Protein AF-O83205-F1 (afdb_monomer_lite)

Sequence (210 aa):
MNLITRVSVHSWSQVDLTHIIVQERVHFLHPLTHGSASQEIAQCYMPIIHGNFFVHYLQPWKAFFPTSEQKIAELTSQAMKIIRADFSVQVHFGKLWMRNALLNLRYAQIFTPKLPNINTQTEAIILGAGPSLEKGIEKIRSHRDVYTIFACDTAFPVCCTGGLMPDFFISIDPQYISYATHYVFIPFTGNCNIRHMRVSMRSTQFLFEW

Foldseek 3Di:
DAEDADDPPVCVVPDDCVVVVVDPLYDYAYHLVDPCRLVVLLVNDDCVPPPDDDDDDDPVVCVVCVPVVVSVVVSPVSSVVVNCVVVVVCVVCVVLLVVVVVVCVVCCVVDDDDDDDDDPQADEDEDDLDPCLLVCLVVCVVVVVRYQYEYELNRQVSNLVSVHHHQEYEYAHSDCVSVVPRVVSQDPPPPRNYDYFYFRDDPPDTDTDD

Secondary structure (DSSP, 8-state):
-EEE----GGGTTT---HHHHT-TTEEEPPPTTSTTHHHHHHHH--HHHH-S------HHHHHH-TTHHHHHHHHHHHHHHHHHHHHHHHHHHHHHHHHHHHHHHTTTTT---------TTSEEEEE-S-TTHHHHHHHHHTTGGGEEEEEETTTHHHHHHTT---SEEEE---SHHHHHHHGGGS--STT---EEEEEEEETTEEEEE-

Organism: Treponema pallidum (strain Nichols) (NCBI:txid243276)

InterPro domains:
  IPR002826 6-hydroxymethylpterin diphosphokinase MptE-like [PF01973] (104-180)

pLDDT: mean 78.69, std 17.42, range [24.5, 94.5]

Radius of gyration: 25.01 Å; chains: 1; bounding box: 64×41×58 Å

Structure (mmCIF, N/CA/C/O backbone):
data_AF-O83205-F1
#
_entry.id   AF-O83205-F1
#
loop_
_atom_site.group_PDB
_atom_site.id
_atom_site.type_symbol
_atom_site.label_atom_id
_atom_site.label_alt_id
_atom_site.label_comp_id
_atom_site.label_asym_id
_atom_site.label_entity_id
_atom_site.label_seq_id
_atom_site.pdbx_PDB_ins_code
_atom_site.Cartn_x
_atom_site.Cartn_y
_atom_site.Cartn_z
_atom_site.occupancy
_atom_site.B_iso_or_equiv
_atom_site.auth_seq_id
_atom_site.auth_comp_id
_atom_site.auth_asym_id
_atom_site.auth_atom_id
_atom_site.pdbx_PDB_model_num
ATOM 1 N N . MET A 1 1 ? 8.222 14.183 -18.247 1.00 43.62 1 MET A N 1
ATOM 2 C CA . MET A 1 1 ? 9.069 13.319 -17.403 1.00 43.62 1 MET A CA 1
ATOM 3 C C . MET A 1 1 ? 10.112 12.694 -18.303 1.00 43.62 1 MET A C 1
ATOM 5 O O . MET A 1 1 ? 9.724 12.119 -19.312 1.00 43.62 1 MET A O 1
ATOM 9 N N . ASN A 1 2 ? 11.395 12.866 -17.997 1.00 54.81 2 ASN A N 1
ATOM 10 C CA . ASN A 1 2 ? 12.480 12.323 -18.811 1.00 54.81 2 ASN A CA 1
ATOM 11 C C . ASN A 1 2 ? 13.064 11.112 -18.085 1.00 54.81 2 ASN A C 1
ATOM 13 O O . ASN A 1 2 ? 13.564 11.236 -16.970 1.00 54.81 2 ASN A O 1
ATOM 17 N N . LEU A 1 3 ? 12.964 9.940 -18.705 1.00 57.09 3 LEU A N 1
ATOM 18 C CA . LEU A 1 3 ? 13.494 8.692 -18.167 1.00 57.09 3 LEU A CA 1
ATOM 19 C C . LEU A 1 3 ? 14.814 8.378 -18.862 1.00 57.09 3 LEU A C 1
ATOM 21 O O . LEU A 1 3 ? 14.846 8.217 -20.082 1.00 57.09 3 LEU A O 1
ATOM 25 N N . ILE A 1 4 ? 15.897 8.289 -18.093 1.00 58.25 4 ILE A N 1
ATOM 26 C CA . ILE A 1 4 ? 17.217 7.928 -18.612 1.00 58.25 4 ILE A CA 1
ATOM 27 C C . ILE A 1 4 ? 17.528 6.505 -18.148 1.00 58.25 4 ILE A C 1
ATOM 29 O O . ILE A 1 4 ? 17.710 6.245 -16.963 1.00 58.25 4 ILE A O 1
ATOM 33 N N . THR A 1 5 ? 17.564 5.565 -19.091 1.00 54.16 5 THR A N 1
ATOM 34 C CA . THR A 1 5 ? 17.727 4.127 -18.808 1.00 54.16 5 THR A CA 1
ATOM 35 C C . THR A 1 5 ? 19.182 3.676 -18.738 1.00 54.16 5 THR A C 1
ATOM 37 O O . THR A 1 5 ? 19.465 2.596 -18.220 1.00 54.16 5 THR A O 1
ATOM 40 N N . ARG A 1 6 ? 20.129 4.461 -19.272 1.00 52.97 6 ARG A N 1
ATOM 41 C CA . ARG A 1 6 ? 21.559 4.145 -19.196 1.00 52.97 6 ARG A CA 1
ATOM 42 C C . ARG A 1 6 ? 22.420 5.364 -19.509 1.00 52.97 6 ARG A C 1
ATOM 44 O O . ARG A 1 6 ? 22.420 5.841 -20.640 1.00 52.97 6 ARG A O 1
ATOM 51 N N . VAL A 1 7 ? 23.211 5.803 -18.536 1.00 55.22 7 VAL A N 1
ATOM 52 C CA . VAL A 1 7 ? 24.384 6.652 -18.781 1.00 55.22 7 VAL A CA 1
ATOM 53 C C . VAL A 1 7 ? 25.602 5.745 -18.681 1.00 55.22 7 VAL A C 1
ATOM 55 O O . VAL A 1 7 ? 25.767 5.032 -17.690 1.00 55.22 7 VAL A O 1
ATOM 58 N N . SER A 1 8 ? 26.414 5.679 -19.736 1.00 52.25 8 SER A N 1
ATOM 59 C CA . SER A 1 8 ? 27.635 4.875 -19.690 1.00 52.25 8 SER A CA 1
ATOM 60 C C . SER A 1 8 ? 28.585 5.511 -18.682 1.00 52.25 8 SER A C 1
ATOM 62 O O . SER A 1 8 ? 28.853 6.703 -18.771 1.00 52.25 8 SER A O 1
ATOM 64 N N . VAL A 1 9 ? 29.114 4.742 -17.726 1.00 52.75 9 VAL A N 1
ATOM 65 C CA . VAL A 1 9 ? 29.947 5.324 -16.658 1.00 52.75 9 VAL A CA 1
ATOM 66 C C . VAL A 1 9 ? 31.200 6.025 -17.224 1.00 52.75 9 VAL A C 1
ATOM 68 O O . VAL A 1 9 ? 31.723 6.969 -16.643 1.00 52.75 9 VAL A O 1
ATOM 71 N N . HIS A 1 10 ? 31.623 5.629 -18.424 1.00 52.16 10 HIS A N 1
ATOM 72 C CA . HIS A 1 10 ? 32.756 6.221 -19.129 1.00 52.16 10 HIS A CA 1
ATOM 73 C C . HIS A 1 10 ? 32.464 7.595 -19.759 1.00 52.16 10 HIS A C 1
ATOM 75 O O . HIS A 1 10 ? 33.409 8.302 -20.085 1.00 52.16 10 HIS A O 1
ATOM 81 N N . SER A 1 11 ? 31.197 8.005 -19.929 1.00 53.97 11 SER A N 1
ATOM 82 C CA . SER A 1 11 ? 30.873 9.334 -20.477 1.00 53.97 11 SER A CA 1
ATOM 83 C C . SER A 1 11 ? 30.870 10.445 -19.425 1.00 53.97 11 SER A C 1
ATOM 85 O O . SER A 1 11 ? 30.910 11.617 -19.790 1.00 53.97 11 SER A O 1
ATOM 87 N N . TRP A 1 12 ? 30.850 10.105 -18.131 1.00 53.97 12 TRP A N 1
ATOM 88 C CA . TRP A 1 12 ? 30.790 11.087 -17.039 1.00 53.97 12 TRP A CA 1
ATOM 89 C C . TRP A 1 12 ? 32.018 11.995 -16.957 1.00 53.97 12 TRP A C 1
ATOM 91 O O . TRP A 1 12 ? 31.908 13.120 -16.488 1.00 53.97 12 TRP A O 1
ATOM 101 N N . SER A 1 13 ? 33.178 11.534 -17.430 1.00 62.91 13 SER A N 1
ATOM 102 C CA . SER A 1 13 ? 34.397 12.347 -17.460 1.00 62.91 13 SER A CA 1
ATOM 103 C C . SER A 1 13 ? 34.456 13.316 -18.642 1.00 62.91 13 SER A C 1
ATOM 105 O O . SER A 1 13 ? 35.288 14.217 -18.637 1.00 62.91 13 SER A O 1
ATOM 107 N N . GLN A 1 14 ? 33.605 13.138 -19.658 1.00 71.00 14 GLN A N 1
ATOM 108 C CA . GLN A 1 14 ? 33.674 13.907 -20.904 1.00 71.00 14 GLN A CA 1
ATOM 109 C C . GLN A 1 14 ? 32.581 14.969 -21.033 1.00 71.00 14 GLN A C 1
ATOM 111 O O . GLN A 1 14 ? 32.741 15.899 -21.821 1.00 71.00 14 GLN A O 1
ATOM 116 N N . VAL A 1 15 ? 31.477 14.847 -20.290 1.00 78.81 15 VAL A N 1
ATOM 117 C CA . VAL A 1 15 ? 30.334 15.764 -20.389 1.00 78.81 15 VAL A CA 1
ATOM 118 C C . VAL A 1 15 ? 29.764 16.053 -19.004 1.00 78.81 15 VAL A C 1
ATOM 120 O O . VAL A 1 15 ? 29.349 15.136 -18.297 1.00 78.81 15 VAL A O 1
ATOM 123 N N . ASP A 1 16 ? 29.687 17.335 -18.643 1.00 84.62 16 ASP A N 1
ATOM 124 C CA . ASP A 1 16 ? 28.983 17.778 -17.439 1.00 84.62 16 ASP A CA 1
ATOM 125 C C . ASP A 1 16 ? 27.460 17.714 -17.650 1.00 84.62 16 ASP A C 1
ATOM 127 O O . ASP A 1 16 ? 26.855 18.528 -18.354 1.00 84.62 16 ASP A O 1
ATOM 131 N N . LEU A 1 17 ? 26.833 16.719 -17.022 1.00 84.38 17 LEU A N 1
ATOM 132 C CA . LEU A 1 17 ? 25.387 16.487 -17.053 1.00 84.38 17 LEU A CA 1
ATOM 133 C C . LEU A 1 17 ? 24.671 16.997 -15.790 1.00 84.38 17 LEU A C 1
ATOM 135 O O . LEU A 1 17 ? 23.479 16.725 -15.621 1.00 84.38 17 LEU A O 1
ATOM 139 N N . THR A 1 18 ? 25.351 17.739 -14.906 1.00 87.06 18 THR A N 1
ATOM 140 C CA . THR A 1 18 ? 24.802 18.196 -13.613 1.00 87.06 18 THR A CA 1
ATOM 141 C C . THR A 1 18 ? 23.478 18.939 -13.794 1.00 87.06 18 THR A C 1
ATOM 143 O O . THR A 1 18 ? 22.493 18.643 -13.121 1.00 87.06 18 THR A O 1
ATOM 146 N N . HIS A 1 19 ? 23.406 19.831 -14.785 1.00 87.50 19 HIS A N 1
ATOM 147 C CA . HIS A 1 19 ? 22.210 20.615 -15.108 1.00 87.50 19 HIS A CA 1
ATOM 148 C C . HIS A 1 19 ? 20.987 19.779 -15.547 1.00 87.50 19 HIS A C 1
ATOM 150 O O . HIS A 1 19 ? 19.862 20.281 -15.517 1.00 87.50 19 HIS A O 1
ATOM 156 N N . ILE A 1 20 ? 21.190 18.524 -15.966 1.00 85.94 20 ILE A N 1
ATOM 157 C CA . ILE A 1 20 ? 20.122 17.571 -16.303 1.00 85.94 20 ILE A CA 1
ATOM 158 C C . ILE A 1 20 ? 19.758 16.747 -15.069 1.00 85.94 20 ILE A C 1
ATOM 160 O O . ILE A 1 20 ? 18.583 16.627 -14.744 1.00 85.94 20 ILE A O 1
ATOM 164 N N . ILE A 1 21 ? 20.753 16.207 -14.364 1.00 85.25 21 ILE A N 1
ATOM 165 C CA . ILE A 1 21 ? 20.548 15.294 -13.224 1.00 85.25 21 ILE A CA 1
ATOM 166 C C . ILE A 1 21 ? 19.884 15.980 -12.040 1.00 85.25 21 ILE A C 1
ATOM 168 O O . ILE A 1 21 ? 19.084 15.361 -11.351 1.00 85.25 21 ILE A O 1
ATOM 172 N N . VAL A 1 22 ? 20.195 17.257 -11.819 1.00 88.25 22 VAL A N 1
ATOM 173 C CA . VAL A 1 22 ? 19.609 18.043 -10.726 1.00 88.25 22 VAL A CA 1
ATOM 174 C C . VAL A 1 22 ? 18.119 18.330 -10.965 1.00 88.25 22 VAL A C 1
ATOM 176 O O . VAL A 1 22 ? 17.408 18.717 -10.042 1.00 88.25 22 VAL A O 1
ATOM 179 N N . GLN A 1 23 ? 17.600 18.130 -12.182 1.00 88.44 23 GLN A N 1
ATOM 180 C CA . GLN A 1 23 ? 16.181 18.350 -12.449 1.00 88.44 23 GLN A CA 1
ATOM 181 C C . GLN A 1 23 ? 15.329 17.243 -11.823 1.00 88.44 23 GLN A C 1
ATOM 183 O O . GLN A 1 23 ? 15.422 16.087 -12.219 1.00 88.44 23 GLN A O 1
ATOM 188 N N . GLU A 1 24 ? 14.372 17.616 -10.971 1.00 84.94 24 GLU A N 1
ATOM 189 C CA . GLU A 1 24 ? 13.405 16.685 -10.356 1.00 84.94 24 GLU A CA 1
ATOM 190 C C . GLU A 1 24 ? 12.584 15.873 -11.374 1.00 84.94 24 GLU A C 1
ATOM 192 O O . GLU A 1 24 ? 12.031 14.827 -11.057 1.00 84.94 24 GLU A O 1
ATOM 197 N N . ARG A 1 25 ? 12.501 16.354 -12.622 1.00 86.00 25 ARG A N 1
ATOM 198 C CA . ARG A 1 25 ? 11.765 15.710 -13.723 1.00 86.00 25 ARG A CA 1
ATOM 199 C C . ARG A 1 25 ? 12.562 14.612 -14.433 1.00 86.00 25 ARG A C 1
ATOM 201 O O . ARG A 1 25 ? 12.051 14.047 -15.411 1.00 86.00 25 ARG A O 1
ATOM 208 N N . VAL A 1 26 ? 13.809 14.384 -14.021 1.00 88.75 26 VAL A N 1
ATOM 209 C CA . VAL A 1 26 ? 14.701 13.360 -14.563 1.00 88.75 26 VAL A CA 1
ATOM 210 C C . VAL A 1 26 ? 14.764 12.203 -13.581 1.00 88.75 26 VAL A C 1
ATOM 212 O O . VAL A 1 26 ? 15.200 12.355 -12.445 1.00 88.75 26 VAL A O 1
ATOM 215 N N . HIS A 1 27 ? 14.351 11.029 -14.047 1.00 86.81 27 HIS A N 1
ATOM 216 C CA . HIS A 1 27 ? 14.424 9.800 -13.268 1.00 86.81 27 HIS A CA 1
ATOM 217 C C . HIS A 1 27 ? 15.352 8.816 -13.968 1.00 86.81 27 HIS A C 1
ATOM 219 O O . HIS A 1 27 ? 15.267 8.604 -15.184 1.00 86.81 27 HIS A O 1
ATOM 225 N N . PHE A 1 28 ? 16.234 8.206 -13.187 1.00 86.31 28 PHE A N 1
ATOM 226 C CA . PHE A 1 28 ? 17.080 7.116 -13.644 1.00 86.31 28 PHE A CA 1
ATOM 227 C C . PHE A 1 28 ? 16.370 5.806 -13.354 1.00 86.31 28 PHE A C 1
ATOM 229 O O . PHE A 1 28 ? 16.020 5.532 -12.210 1.00 86.31 28 PHE A O 1
ATOM 236 N N . LEU A 1 29 ? 16.145 5.021 -14.402 1.00 85.12 29 LEU A N 1
ATOM 237 C CA . LEU A 1 29 ? 15.601 3.678 -14.253 1.00 85.12 29 LEU A CA 1
ATOM 238 C C . LEU A 1 29 ? 16.727 2.689 -13.997 1.00 85.12 29 LEU A C 1
ATOM 240 O O . LEU A 1 29 ? 17.834 2.845 -14.526 1.00 85.12 29 LEU A O 1
ATOM 244 N N . HIS A 1 30 ? 16.419 1.629 -13.254 1.00 82.88 30 HIS A N 1
ATOM 245 C CA . HIS A 1 30 ? 17.325 0.493 -13.159 1.00 82.88 30 HIS A CA 1
ATOM 246 C C . HIS A 1 30 ? 17.639 -0.075 -14.553 1.00 82.88 30 HIS A C 1
ATOM 248 O O . HIS A 1 30 ? 16.826 0.042 -15.482 1.00 82.88 30 HIS A O 1
ATOM 254 N N . PRO A 1 31 ? 18.821 -0.704 -14.726 1.00 79.56 31 PRO A N 1
ATOM 255 C CA . PRO A 1 31 ? 19.204 -1.303 -15.996 1.00 79.56 31 PRO A CA 1
ATOM 256 C C . PRO A 1 31 ? 18.091 -2.198 -16.536 1.00 79.56 31 PRO A C 1
ATOM 258 O O . PRO A 1 31 ? 17.470 -2.932 -15.775 1.00 79.56 31 PRO A O 1
ATOM 261 N N . LEU A 1 32 ? 17.889 -2.210 -17.858 1.00 77.50 32 LEU A N 1
ATOM 262 C CA . LEU A 1 32 ? 16.818 -2.984 -18.510 1.00 77.50 32 LEU A CA 1
ATOM 263 C C . LEU A 1 32 ? 16.852 -4.488 -18.180 1.00 77.50 32 LEU A C 1
ATOM 265 O O . LEU A 1 32 ? 15.921 -5.217 -18.503 1.00 77.50 32 LEU A O 1
ATOM 269 N N . THR A 1 33 ? 17.945 -5.000 -17.616 1.00 71.69 33 THR A N 1
ATOM 270 C CA . THR A 1 33 ? 18.079 -6.370 -17.106 1.00 71.69 33 THR A CA 1
ATOM 271 C C . THR A 1 33 ? 17.270 -6.624 -15.835 1.00 71.69 33 THR A C 1
ATOM 273 O O . THR A 1 33 ? 16.948 -7.775 -15.565 1.00 71.69 33 THR A O 1
ATOM 276 N N . HIS A 1 34 ? 16.924 -5.580 -15.085 1.00 72.94 34 HIS A N 1
ATOM 277 C CA . HIS A 1 34 ? 16.144 -5.660 -13.862 1.00 72.94 34 HIS A CA 1
ATOM 278 C C . HIS A 1 34 ? 14.642 -5.636 -14.187 1.00 72.94 34 HIS A C 1
ATOM 280 O O . HIS A 1 34 ? 14.162 -4.764 -14.910 1.00 72.94 34 HIS A O 1
ATOM 286 N N . GLY A 1 35 ? 13.884 -6.602 -13.661 1.00 76.25 35 GLY A N 1
ATOM 287 C CA . GLY A 1 35 ? 12.441 -6.724 -13.915 1.00 76.25 35 GLY A CA 1
ATOM 288 C C . GLY A 1 35 ? 11.577 -5.622 -13.282 1.00 76.25 35 GLY A C 1
ATOM 289 O O . GLY A 1 35 ? 10.382 -5.570 -13.551 1.00 76.25 35 GLY A O 1
ATOM 290 N N . SER A 1 36 ? 12.160 -4.741 -12.460 1.00 85.94 36 SER A N 1
ATOM 291 C CA . SER A 1 36 ? 11.451 -3.667 -11.742 1.00 85.94 36 SER A CA 1
ATOM 292 C C . SER A 1 36 ? 11.185 -2.415 -12.578 1.00 85.94 36 SER A C 1
ATOM 294 O O . SER A 1 36 ? 10.375 -1.583 -12.176 1.00 85.94 36 SER A O 1
ATOM 296 N N . ALA A 1 37 ? 11.822 -2.268 -13.745 1.00 86.00 37 ALA A N 1
ATOM 297 C CA . ALA A 1 37 ? 11.761 -1.024 -14.515 1.00 86.00 37 ALA A CA 1
ATOM 298 C C . ALA A 1 37 ? 10.321 -0.612 -14.891 1.00 86.00 37 ALA A C 1
ATOM 300 O O . ALA A 1 37 ? 10.013 0.575 -14.949 1.00 86.00 37 ALA A O 1
ATOM 301 N N . SER A 1 38 ? 9.413 -1.572 -15.107 1.00 88.56 38 SER A N 1
ATOM 302 C CA . SER A 1 38 ? 7.998 -1.282 -15.383 1.00 88.56 38 SER A CA 1
ATOM 303 C C . SER A 1 38 ? 7.266 -0.681 -14.174 1.00 88.56 38 SER A C 1
ATOM 305 O O . SER A 1 38 ? 6.453 0.229 -14.342 1.00 88.56 38 SER A O 1
ATOM 307 N N . GLN A 1 39 ? 7.581 -1.140 -12.960 1.00 89.75 39 GLN A N 1
ATOM 308 C CA . GLN A 1 39 ? 7.032 -0.608 -11.709 1.00 89.75 39 GLN A CA 1
ATOM 309 C C . GLN A 1 39 ? 7.585 0.787 -11.410 1.00 89.75 39 GLN A C 1
ATOM 311 O O . GLN A 1 39 ? 6.827 1.668 -11.020 1.00 89.75 39 GLN A O 1
ATOM 316 N N . GLU A 1 40 ? 8.874 1.017 -11.658 1.00 90.31 40 GLU A N 1
ATOM 317 C CA . GLU A 1 40 ? 9.501 2.336 -11.496 1.00 90.31 40 GLU A CA 1
ATOM 318 C C . GLU A 1 40 ? 8.869 3.381 -12.424 1.00 90.31 40 GLU A C 1
ATOM 320 O O . GLU A 1 40 ? 8.520 4.476 -11.984 1.00 90.31 40 GLU A O 1
ATOM 325 N N . ILE A 1 41 ? 8.628 3.029 -13.696 1.00 90.19 41 ILE A N 1
ATOM 326 C CA . ILE A 1 41 ? 7.891 3.903 -14.622 1.00 90.19 41 ILE A CA 1
ATOM 327 C C . ILE A 1 41 ? 6.492 4.204 -14.069 1.00 90.19 41 ILE A C 1
ATOM 329 O O . ILE A 1 41 ? 6.075 5.362 -14.087 1.00 90.19 41 ILE A O 1
ATOM 333 N N . ALA A 1 42 ? 5.780 3.187 -13.573 1.00 90.12 42 ALA A N 1
ATOM 334 C CA . ALA A 1 42 ? 4.435 3.351 -13.026 1.00 90.12 42 ALA A CA 1
ATOM 335 C C . ALA A 1 42 ? 4.394 4.241 -11.770 1.00 90.12 42 ALA A C 1
ATOM 337 O O . ALA A 1 42 ? 3.440 4.990 -11.591 1.00 90.12 42 ALA A O 1
ATOM 338 N N . GLN A 1 43 ? 5.434 4.205 -10.935 1.00 88.19 43 GLN A N 1
ATOM 339 C CA . GLN A 1 43 ? 5.548 5.042 -9.737 1.00 88.19 43 GLN A CA 1
ATOM 340 C C . GLN A 1 43 ? 5.882 6.499 -10.062 1.00 88.19 43 GLN A C 1
ATOM 342 O O . GLN A 1 43 ? 5.406 7.405 -9.381 1.00 88.19 43 GLN A O 1
ATOM 347 N N . CYS A 1 44 ? 6.693 6.742 -11.094 1.00 88.19 44 CYS A N 1
ATOM 348 C CA . CYS A 1 44 ? 7.106 8.096 -11.447 1.00 88.19 44 CYS A CA 1
ATOM 349 C C . CYS A 1 44 ? 6.111 8.804 -12.376 1.00 88.19 44 CYS A C 1
ATOM 351 O O . CYS A 1 44 ? 6.062 10.030 -12.377 1.00 88.19 44 CYS A O 1
ATOM 353 N N . TYR A 1 45 ? 5.316 8.089 -13.181 1.00 88.88 45 TYR A N 1
ATOM 354 C CA . TYR A 1 45 ? 4.464 8.706 -14.202 1.00 88.88 45 TYR A CA 1
ATOM 355 C C . TYR A 1 45 ? 2.975 8.758 -13.829 1.00 88.88 45 TYR A C 1
ATOM 357 O O . TYR A 1 45 ? 2.289 7.743 -13.771 1.00 88.88 45 TYR A O 1
ATOM 365 N N . MET A 1 46 ? 2.446 9.980 -13.703 1.00 85.69 46 MET A N 1
ATOM 366 C CA . MET A 1 46 ? 1.024 10.257 -13.496 1.00 85.69 46 MET A CA 1
ATOM 367 C C . MET A 1 46 ? 0.416 10.938 -14.736 1.00 85.69 46 MET A C 1
ATOM 369 O O . MET A 1 46 ? 0.675 12.126 -14.947 1.00 85.69 46 MET A O 1
ATOM 373 N N . PRO A 1 47 ? -0.426 10.255 -15.540 1.00 87.75 47 PRO A N 1
ATOM 374 C CA . PRO A 1 47 ? -0.966 10.805 -16.790 1.00 87.75 47 PRO A CA 1
ATOM 375 C C . PRO A 1 47 ? -1.667 12.161 -16.638 1.00 87.75 47 PRO A C 1
ATOM 377 O O . PRO A 1 47 ? -1.520 13.031 -17.491 1.00 87.75 47 PRO A O 1
ATOM 380 N N . ILE A 1 48 ? -2.391 12.363 -15.530 1.00 82.25 48 ILE A N 1
ATOM 381 C CA . ILE A 1 48 ? -3.130 13.607 -15.265 1.00 82.25 48 ILE A CA 1
ATOM 382 C C . ILE A 1 48 ? -2.215 14.825 -15.064 1.00 82.25 48 ILE A C 1
ATOM 384 O O . ILE A 1 48 ? -2.624 15.941 -15.361 1.00 82.25 48 ILE A O 1
ATOM 388 N N . ILE A 1 49 ? -0.984 14.613 -14.583 1.00 85.88 49 ILE A N 1
ATOM 389 C CA . ILE A 1 49 ? 0.001 15.676 -14.326 1.00 85.88 49 ILE A CA 1
ATOM 390 C C . ILE A 1 49 ? 0.966 15.803 -15.507 1.00 85.88 49 ILE A C 1
ATOM 392 O O . ILE A 1 49 ? 1.285 16.904 -15.947 1.00 85.88 49 ILE A O 1
ATOM 396 N N . HIS A 1 50 ? 1.453 14.673 -16.019 1.00 88.81 50 HIS A N 1
ATOM 397 C CA . HIS A 1 50 ? 2.541 14.634 -16.995 1.00 88.81 50 HIS A CA 1
ATOM 398 C C . HIS A 1 50 ? 2.074 14.676 -18.452 1.00 88.81 50 HIS A C 1
ATOM 400 O O . HIS A 1 50 ? 2.900 14.901 -19.335 1.00 88.81 50 HIS A O 1
ATOM 406 N N . GLY A 1 51 ? 0.782 14.470 -18.717 1.00 88.94 51 GLY A N 1
ATOM 407 C CA . GLY A 1 51 ? 0.247 14.417 -20.073 1.00 88.94 51 GLY A CA 1
ATOM 408 C C . GLY A 1 51 ? 0.703 13.161 -20.808 1.00 88.94 51 GLY A C 1
ATOM 409 O O . GLY A 1 51 ? 0.801 12.093 -20.214 1.00 88.94 51 GLY A O 1
ATOM 410 N N . ASN A 1 52 ? 0.969 13.268 -22.106 1.00 90.38 52 ASN A N 1
ATOM 411 C CA . ASN A 1 52 ? 1.282 12.120 -22.959 1.00 90.38 52 ASN A CA 1
ATOM 412 C C . ASN A 1 52 ? 2.623 11.447 -22.604 1.00 90.38 52 ASN A C 1
ATOM 414 O O . ASN A 1 52 ? 3.591 12.109 -22.229 1.00 90.38 52 ASN A O 1
ATOM 418 N N . PHE A 1 53 ? 2.682 10.121 -22.768 1.00 90.50 53 PHE A N 1
ATOM 419 C CA . PHE A 1 53 ? 3.898 9.325 -22.593 1.00 90.50 53 PHE A CA 1
ATOM 420 C C . PHE A 1 53 ? 4.568 9.079 -23.946 1.00 90.50 53 PHE A C 1
ATOM 422 O O . PHE A 1 53 ? 3.948 8.526 -24.855 1.00 90.50 53 PHE A O 1
ATOM 429 N N . PHE A 1 54 ? 5.842 9.448 -24.062 1.00 90.75 54 PHE A N 1
ATOM 430 C CA . PHE A 1 54 ? 6.641 9.231 -25.264 1.00 90.75 54 PHE A CA 1
ATOM 431 C C . PHE A 1 54 ? 7.961 8.553 -24.912 1.00 90.75 54 PHE A C 1
ATOM 433 O O . PHE A 1 54 ? 8.550 8.818 -23.865 1.00 90.75 54 PHE A O 1
ATOM 440 N N . VAL A 1 55 ? 8.439 7.707 -25.823 1.00 90.62 55 VAL A N 1
ATOM 441 C CA . VAL A 1 55 ? 9.768 7.101 -25.751 1.00 90.62 55 VAL A CA 1
ATOM 442 C C . VAL A 1 55 ? 10.588 7.655 -26.905 1.00 90.62 55 VAL A C 1
ATOM 444 O O . VAL A 1 55 ? 10.220 7.496 -28.068 1.00 90.62 55 VAL A O 1
ATOM 447 N N . HIS A 1 56 ? 11.694 8.313 -26.577 1.00 89.75 56 HIS A N 1
ATOM 448 C CA . HIS A 1 56 ? 12.618 8.871 -27.556 1.00 89.75 56 HIS A CA 1
ATOM 449 C C . HIS A 1 56 ? 13.964 8.162 -27.461 1.00 89.75 56 HIS A C 1
ATOM 451 O O . HIS A 1 56 ? 14.458 7.890 -26.367 1.00 89.75 56 HIS A O 1
ATOM 457 N N . TYR A 1 57 ? 14.568 7.894 -28.617 1.00 86.06 57 TYR A N 1
ATOM 458 C CA . TYR A 1 57 ? 15.869 7.245 -28.722 1.00 86.06 57 TYR A CA 1
ATOM 459 C C . TYR A 1 57 ? 16.860 8.175 -29.411 1.00 86.06 57 TYR A C 1
ATOM 461 O O . TYR A 1 57 ? 16.539 8.805 -30.420 1.00 86.06 57 TYR A O 1
ATOM 469 N N . LEU A 1 58 ? 18.092 8.205 -28.909 1.00 89.00 58 LEU A N 1
ATOM 470 C CA . LEU A 1 58 ? 19.211 8.762 -29.660 1.00 89.00 58 LEU A CA 1
ATOM 471 C C . LEU A 1 58 ? 19.637 7.740 -30.718 1.00 89.00 58 LEU A C 1
ATOM 473 O O . LEU A 1 58 ? 19.897 6.582 -30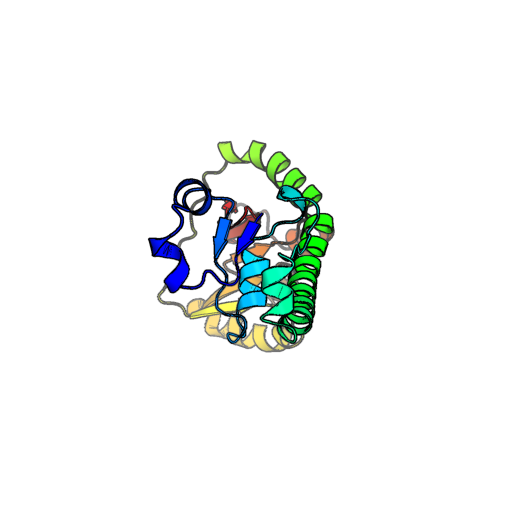.385 1.00 89.00 58 LEU A O 1
ATOM 477 N N . GLN A 1 59 ? 19.738 8.160 -31.981 1.00 88.06 59 GLN A N 1
ATOM 478 C CA . GLN A 1 59 ? 20.102 7.259 -33.085 1.00 88.06 59 GLN A CA 1
ATOM 479 C C . GLN A 1 59 ? 21.421 6.498 -32.842 1.00 88.06 59 GLN A C 1
ATOM 481 O O . GLN A 1 59 ? 21.427 5.280 -33.030 1.00 88.06 59 GLN A O 1
ATOM 486 N N . PRO A 1 60 ? 22.503 7.125 -32.326 1.00 89.25 60 PRO A N 1
ATOM 487 C CA . PRO A 1 60 ? 23.731 6.393 -32.005 1.00 89.25 60 PRO A CA 1
ATOM 488 C C . PRO A 1 60 ? 23.537 5.313 -30.930 1.00 89.25 60 PRO A C 1
ATOM 490 O O . PRO A 1 60 ? 24.110 4.232 -31.023 1.00 89.25 60 PRO A O 1
ATOM 493 N N . TRP A 1 61 ? 22.692 5.573 -29.926 1.00 87.44 61 TRP A N 1
ATOM 494 C CA . TRP A 1 61 ? 22.386 4.599 -28.876 1.00 87.44 61 TRP A CA 1
ATOM 495 C C . TRP A 1 61 ? 21.614 3.405 -29.441 1.00 87.44 61 TRP A C 1
ATOM 497 O O . TRP A 1 61 ? 21.940 2.259 -29.141 1.00 87.44 61 TRP A O 1
ATOM 507 N N . LYS A 1 62 ? 20.631 3.671 -30.312 1.00 86.75 62 LYS A N 1
ATOM 508 C CA . LYS A 1 62 ? 19.853 2.629 -30.989 1.00 86.75 62 LYS A CA 1
ATOM 509 C C . LYS A 1 62 ? 20.740 1.750 -31.877 1.00 8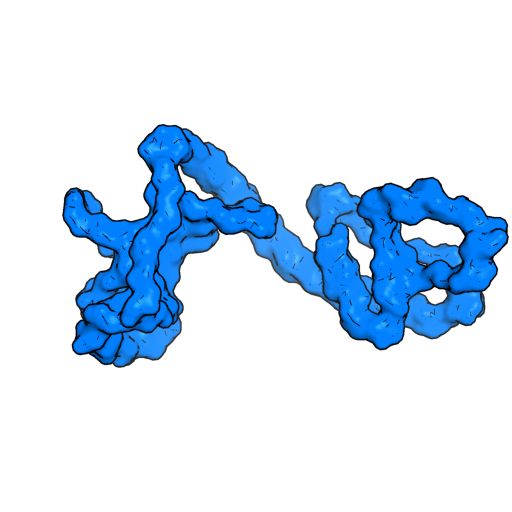6.75 62 LYS A C 1
ATOM 511 O O . LYS A 1 62 ? 20.592 0.533 -31.851 1.00 86.75 62 LYS A O 1
ATOM 516 N N . ALA A 1 63 ? 21.690 2.350 -32.597 1.00 89.38 63 ALA A N 1
ATOM 517 C CA . ALA A 1 63 ? 22.655 1.615 -33.413 1.00 89.38 63 ALA A CA 1
ATOM 518 C C . ALA A 1 63 ? 23.563 0.698 -32.572 1.00 89.38 63 ALA A C 1
ATOM 520 O O . ALA A 1 63 ? 23.866 -0.417 -32.988 1.00 89.38 63 ALA A O 1
ATOM 521 N N . PHE A 1 64 ? 23.965 1.141 -31.377 1.00 88.81 64 PHE A N 1
ATOM 522 C CA . PHE A 1 64 ? 24.820 0.359 -30.480 1.00 88.81 64 PHE A CA 1
ATOM 523 C C . PHE A 1 64 ? 24.055 -0.736 -29.708 1.00 88.81 64 PHE A C 1
ATOM 525 O O . PHE A 1 64 ? 24.631 -1.767 -29.363 1.00 88.81 64 PHE A O 1
ATOM 532 N N . PHE A 1 65 ? 22.758 -0.544 -29.440 1.00 86.38 65 PHE A N 1
ATOM 533 C CA . PHE A 1 65 ? 21.925 -1.462 -28.649 1.00 86.38 65 PHE A CA 1
ATOM 534 C C . PHE A 1 65 ? 20.662 -1.934 -29.401 1.00 86.38 65 PHE A C 1
ATOM 536 O O . PHE A 1 65 ? 19.542 -1.679 -28.944 1.00 86.38 65 PHE A O 1
ATOM 543 N N . PRO A 1 66 ? 20.797 -2.679 -30.513 1.00 82.69 66 PRO A N 1
ATOM 544 C CA . PRO A 1 66 ? 19.676 -2.993 -31.405 1.00 82.69 66 PRO A CA 1
ATOM 545 C C . PRO A 1 66 ? 18.552 -3.810 -30.744 1.00 82.69 66 PRO A C 1
ATOM 547 O O . PRO A 1 66 ? 17.382 -3.626 -31.060 1.00 82.69 66 PRO A O 1
ATOM 550 N N . THR A 1 67 ? 18.871 -4.679 -29.781 1.00 85.50 67 THR A N 1
ATOM 551 C CA . THR A 1 67 ? 17.885 -5.520 -29.073 1.00 85.50 67 THR A CA 1
ATOM 552 C C . THR A 1 67 ? 17.143 -4.791 -27.949 1.00 85.50 67 THR A C 1
ATOM 554 O O . THR A 1 67 ? 16.126 -5.276 -27.453 1.00 85.50 67 THR A O 1
ATOM 557 N N . SER A 1 68 ? 17.632 -3.625 -27.516 1.00 86.75 68 SER A N 1
ATOM 558 C CA . SER A 1 68 ? 17.071 -2.926 -26.352 1.00 86.75 68 SER A CA 1
ATOM 559 C C . SER A 1 68 ? 15.765 -2.197 -26.661 1.00 86.75 68 SER A C 1
ATOM 561 O O . SER A 1 68 ? 14.975 -1.971 -25.749 1.00 86.75 68 SER A O 1
ATOM 563 N N . GLU A 1 69 ? 15.505 -1.856 -27.926 1.00 86.31 69 GLU A N 1
ATOM 564 C CA . GLU A 1 69 ? 14.259 -1.198 -28.340 1.00 86.31 69 GLU A CA 1
ATOM 565 C C . GLU A 1 69 ? 13.038 -2.073 -28.052 1.00 86.31 69 GLU A C 1
ATOM 567 O O . GLU A 1 69 ? 12.108 -1.616 -27.388 1.00 86.31 69 GLU A O 1
ATOM 572 N N . GLN A 1 70 ? 13.081 -3.346 -28.460 1.00 87.56 70 GLN A N 1
ATOM 573 C CA . GLN A 1 70 ? 12.003 -4.296 -28.189 1.00 87.56 70 GLN A CA 1
ATOM 574 C C . GLN A 1 70 ? 11.769 -4.445 -26.682 1.00 87.56 70 GLN A C 1
ATOM 576 O O . GLN A 1 70 ? 10.635 -4.369 -26.214 1.00 87.56 70 GLN A O 1
ATOM 581 N N . LYS A 1 71 ? 12.849 -4.566 -25.903 1.00 88.44 71 LYS A N 1
ATOM 582 C CA . LYS A 1 71 ? 12.754 -4.690 -24.446 1.00 88.44 71 LYS A CA 1
ATOM 583 C C . LYS A 1 71 ? 12.139 -3.450 -23.790 1.00 88.44 71 LYS A C 1
ATOM 585 O O . LYS A 1 71 ? 11.325 -3.572 -22.880 1.00 88.44 71 LYS A O 1
ATOM 590 N N . ILE A 1 72 ? 12.494 -2.251 -24.256 1.00 89.88 72 ILE A N 1
ATOM 591 C CA . ILE A 1 72 ? 11.893 -0.997 -23.781 1.00 89.88 72 ILE A CA 1
ATOM 592 C C . ILE A 1 72 ? 10.411 -0.929 -24.165 1.00 89.88 72 ILE A C 1
ATOM 594 O O . ILE A 1 72 ? 9.592 -0.526 -23.339 1.00 89.88 72 ILE A O 1
ATOM 598 N N . ALA A 1 73 ? 10.043 -1.344 -25.378 1.00 89.56 73 ALA A N 1
ATOM 599 C CA . ALA A 1 73 ? 8.647 -1.395 -25.806 1.00 89.56 73 ALA A CA 1
ATOM 600 C C . ALA A 1 73 ? 7.812 -2.345 -24.925 1.00 89.56 73 ALA A C 1
ATOM 602 O O . ALA A 1 73 ? 6.710 -1.997 -24.501 1.00 89.56 73 ALA A O 1
ATOM 603 N N . GLU A 1 74 ? 8.354 -3.513 -24.574 1.00 90.50 74 GLU A N 1
ATOM 604 C CA . GLU A 1 74 ? 7.714 -4.464 -23.659 1.00 90.50 74 GLU A CA 1
ATOM 605 C C . GLU A 1 74 ? 7.549 -3.881 -22.245 1.00 90.50 74 GLU A C 1
ATOM 607 O O . GLU A 1 74 ? 6.445 -3.894 -21.697 1.00 90.50 74 GLU A O 1
ATOM 612 N N . LEU A 1 75 ? 8.615 -3.309 -21.674 1.00 90.62 75 LEU A N 1
ATOM 613 C CA . LEU A 1 75 ? 8.600 -2.700 -20.336 1.00 90.62 75 LEU A CA 1
ATOM 614 C C . LEU A 1 75 ? 7.626 -1.522 -20.240 1.00 90.62 75 LEU A C 1
ATOM 616 O O . LEU A 1 75 ? 6.863 -1.419 -19.280 1.00 90.62 75 LEU A O 1
ATOM 620 N N . THR A 1 76 ? 7.627 -0.641 -21.241 1.00 91.31 76 THR A N 1
ATOM 621 C CA . THR A 1 76 ? 6.715 0.510 -21.289 1.00 91.31 76 THR A CA 1
ATOM 622 C C . THR A 1 76 ? 5.272 0.061 -21.477 1.00 91.31 76 THR A C 1
ATOM 624 O O . THR A 1 76 ? 4.390 0.579 -20.800 1.00 91.31 76 THR A O 1
ATOM 627 N N . SER A 1 77 ? 5.012 -0.961 -22.297 1.00 91.94 77 SER A N 1
ATOM 628 C CA . SER A 1 77 ? 3.679 -1.563 -22.424 1.00 91.94 77 SER A CA 1
ATOM 629 C C . SER A 1 77 ? 3.181 -2.144 -21.093 1.00 91.94 77 SER A C 1
ATOM 631 O O . SER A 1 77 ? 2.037 -1.905 -20.703 1.00 91.94 77 SER A O 1
ATOM 633 N N . GLN A 1 78 ? 4.041 -2.849 -20.350 1.00 92.31 78 GLN A N 1
ATOM 634 C CA . GLN A 1 78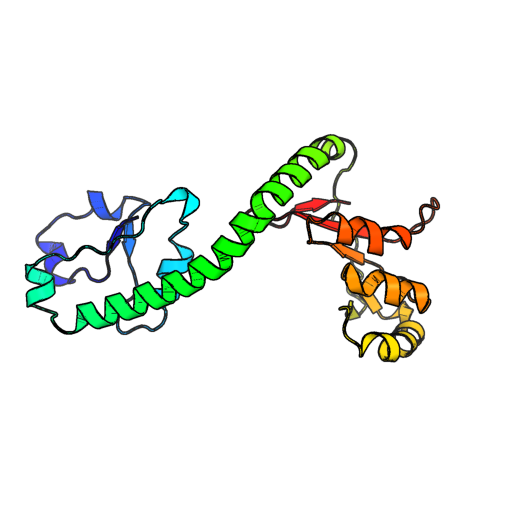 ? 3.717 -3.357 -19.012 1.00 92.31 78 GLN A CA 1
ATOM 635 C C . GLN A 1 78 ? 3.429 -2.224 -18.021 1.00 92.31 78 GLN A C 1
ATOM 637 O O . GLN A 1 78 ? 2.403 -2.262 -17.343 1.00 92.31 78 GLN A O 1
ATOM 642 N N . ALA A 1 79 ? 4.275 -1.192 -17.981 1.00 92.19 79 ALA A N 1
ATOM 643 C CA . ALA A 1 79 ? 4.058 -0.024 -17.133 1.00 92.19 79 ALA A CA 1
ATOM 644 C C . ALA A 1 7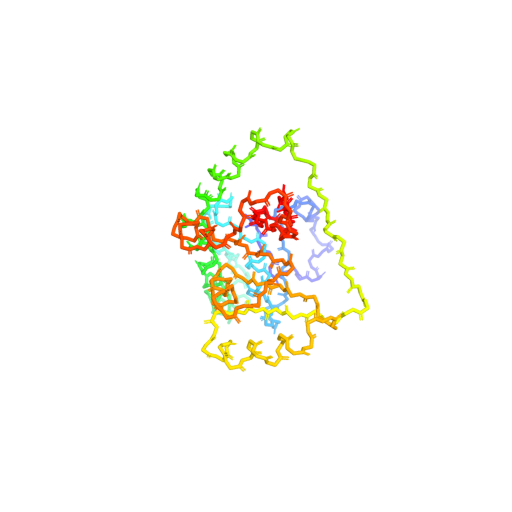9 ? 2.722 0.660 -17.456 1.00 92.19 79 ALA A C 1
ATOM 646 O O . ALA A 1 79 ? 1.921 0.926 -16.564 1.00 92.19 79 ALA A O 1
ATOM 647 N N . MET A 1 80 ? 2.424 0.868 -18.742 1.00 91.69 80 MET A N 1
ATOM 648 C CA . MET A 1 80 ? 1.170 1.483 -19.174 1.00 91.69 80 MET A CA 1
ATOM 649 C C . MET A 1 80 ? -0.058 0.647 -18.803 1.00 91.69 80 MET A C 1
ATOM 651 O O . MET A 1 80 ? -1.109 1.228 -18.543 1.00 91.69 80 MET A O 1
ATOM 655 N N . LYS A 1 81 ? 0.038 -0.689 -18.748 1.00 91.94 81 LYS A N 1
ATOM 656 C CA . LYS A 1 81 ? -1.053 -1.539 -18.237 1.00 91.94 81 LYS A CA 1
ATOM 657 C C . LYS A 1 81 ? -1.321 -1.279 -16.754 1.00 91.94 81 LYS A C 1
ATOM 659 O O . LYS A 1 81 ? -2.482 -1.108 -16.395 1.00 91.94 81 LYS A O 1
ATOM 664 N N . ILE A 1 82 ? -0.267 -1.198 -15.936 1.00 89.56 82 ILE A N 1
ATOM 665 C CA . ILE A 1 82 ? -0.363 -0.870 -14.502 1.00 89.56 82 ILE A CA 1
ATOM 666 C C . ILE A 1 82 ? -1.007 0.513 -14.335 1.00 89.56 82 ILE A C 1
ATOM 668 O O . ILE A 1 82 ? -2.064 0.641 -13.725 1.00 89.56 82 ILE A O 1
ATOM 672 N N . ILE A 1 83 ? -0.440 1.528 -14.993 1.00 90.62 83 ILE A N 1
ATOM 673 C CA . ILE A 1 83 ? -0.911 2.917 -14.918 1.00 90.62 83 ILE A CA 1
ATOM 674 C C . ILE A 1 83 ? -2.367 3.045 -15.373 1.00 90.62 83 ILE A C 1
ATOM 676 O O . ILE A 1 83 ? -3.144 3.761 -14.751 1.00 90.62 83 ILE A O 1
ATOM 680 N N . ARG A 1 84 ? -2.770 2.367 -16.457 1.00 87.88 84 ARG A N 1
ATOM 681 C CA . ARG A 1 84 ? -4.154 2.427 -16.957 1.00 87.88 84 ARG A CA 1
ATOM 682 C C . ARG A 1 84 ? -5.155 1.836 -15.973 1.00 87.88 84 ARG A C 1
ATOM 684 O O . ARG A 1 84 ? -6.260 2.372 -15.888 1.00 87.88 84 ARG A O 1
ATOM 691 N N . ALA A 1 85 ? -4.800 0.759 -15.271 1.00 84.00 85 ALA A N 1
ATOM 692 C CA . ALA A 1 85 ? -5.680 0.151 -14.278 1.00 84.00 85 ALA A CA 1
ATOM 693 C C . ALA A 1 85 ? -5.986 1.148 -13.148 1.00 84.00 85 ALA A C 1
ATOM 695 O O . ALA A 1 85 ? -7.154 1.446 -12.894 1.00 84.00 85 ALA A O 1
ATOM 696 N N . ASP A 1 86 ? -4.948 1.764 -12.579 1.00 80.62 86 ASP A N 1
ATOM 697 C CA . ASP A 1 86 ? -5.088 2.748 -11.499 1.00 80.62 86 ASP A CA 1
ATOM 698 C C . ASP A 1 86 ? -5.760 4.040 -11.976 1.00 80.62 86 ASP A C 1
ATOM 700 O O . ASP A 1 86 ? -6.666 4.577 -11.331 1.00 80.62 86 ASP A O 1
ATOM 704 N N . PHE A 1 87 ? -5.355 4.532 -13.149 1.00 83.44 87 PHE A N 1
ATOM 705 C CA . PHE A 1 87 ? -5.898 5.751 -13.739 1.00 83.44 87 PHE A CA 1
ATOM 706 C C . PHE A 1 87 ? -7.393 5.624 -14.030 1.00 83.44 87 PHE A C 1
ATOM 708 O O . PHE A 1 87 ? -8.136 6.573 -13.802 1.00 83.44 87 PHE A O 1
ATOM 715 N N . SER A 1 88 ? -7.862 4.457 -14.481 1.00 82.25 88 SER A N 1
ATOM 716 C CA . SER A 1 88 ? -9.288 4.242 -14.763 1.00 82.25 88 SER A CA 1
ATOM 717 C C . SER A 1 88 ? -10.142 4.385 -13.500 1.00 82.25 88 SER A C 1
ATOM 719 O O . SER A 1 88 ? -11.171 5.061 -13.534 1.00 82.25 88 SER A O 1
ATOM 721 N N . VAL A 1 89 ? -9.686 3.830 -12.369 1.00 78.25 89 VAL A N 1
ATOM 722 C CA . VAL A 1 89 ? -10.351 3.980 -11.063 1.00 78.25 89 VAL A CA 1
ATOM 723 C C . VAL A 1 89 ? -10.368 5.450 -10.634 1.00 78.25 89 VAL A C 1
ATOM 725 O O . VAL A 1 89 ? -11.415 5.979 -10.262 1.00 78.25 89 VAL A O 1
ATOM 728 N N . GLN A 1 90 ? -9.233 6.146 -10.750 1.00 76.06 90 GLN A N 1
ATOM 729 C CA . GLN A 1 90 ? -9.124 7.562 -10.382 1.00 76.06 90 GLN A CA 1
ATOM 730 C C . GLN A 1 90 ? -9.964 8.481 -11.273 1.00 76.06 90 GLN A C 1
ATOM 732 O O . GLN A 1 90 ? -10.564 9.429 -10.776 1.00 76.06 90 GLN A O 1
ATOM 737 N N . VAL A 1 91 ? -10.049 8.224 -12.577 1.00 80.31 91 VAL A N 1
ATOM 738 C CA . VAL A 1 91 ? -10.901 9.008 -13.483 1.00 80.31 91 VAL A CA 1
ATOM 739 C C . VAL A 1 91 ? -12.374 8.788 -13.158 1.00 80.31 91 VAL A C 1
ATOM 741 O O . VAL A 1 91 ? -13.144 9.750 -13.151 1.00 80.31 91 VAL A O 1
ATOM 744 N N . HIS A 1 92 ? -12.763 7.545 -12.862 1.00 81.62 92 HIS A N 1
ATOM 745 C CA . HIS A 1 92 ? -14.149 7.205 -12.565 1.00 81.62 92 HIS A CA 1
ATOM 746 C C . HIS A 1 92 ? -14.616 7.787 -11.221 1.00 81.62 92 HIS A C 1
ATOM 748 O O . HIS A 1 92 ? -15.668 8.422 -11.155 1.00 81.62 92 HIS A O 1
ATOM 754 N N . PHE A 1 93 ? -13.819 7.637 -10.159 1.00 82.38 93 PHE A N 1
ATOM 755 C CA . PHE A 1 93 ? -14.215 8.013 -8.796 1.00 82.38 93 PHE A CA 1
ATOM 756 C C . PHE A 1 93 ? -13.608 9.326 -8.292 1.00 82.38 93 PHE A C 1
ATOM 758 O O . PHE A 1 93 ? -14.133 9.920 -7.352 1.00 82.38 93 PHE A O 1
ATOM 765 N N . GLY A 1 94 ? -12.549 9.840 -8.919 1.00 82.69 94 GLY A N 1
ATOM 766 C CA . GLY A 1 94 ? -11.782 10.993 -8.432 1.00 82.69 94 GLY A CA 1
ATOM 767 C C . GLY A 1 94 ? -12.604 12.264 -8.278 1.00 82.69 94 GLY A C 1
ATOM 768 O O . GLY A 1 94 ? -12.485 12.961 -7.271 1.00 82.69 94 GLY A O 1
ATOM 769 N N . LYS A 1 95 ? -13.509 12.540 -9.226 1.00 85.94 95 LYS A N 1
ATOM 770 C CA . LYS A 1 95 ? -14.443 13.672 -9.107 1.00 85.94 95 LYS A CA 1
ATOM 771 C C . LYS A 1 95 ? -15.392 13.503 -7.921 1.00 85.94 95 LYS A C 1
ATOM 773 O O . LYS A 1 95 ? -15.691 14.486 -7.246 1.00 85.94 95 LYS A O 1
ATOM 778 N N . LEU A 1 96 ? -15.855 12.279 -7.667 1.00 86.56 96 LEU A N 1
ATOM 779 C CA . LEU A 1 96 ? -16.787 11.992 -6.581 1.00 86.56 96 LEU A CA 1
ATOM 780 C C . LEU A 1 96 ? -16.089 12.068 -5.220 1.00 86.56 96 LEU A C 1
ATOM 782 O O . LEU A 1 96 ? -16.606 12.735 -4.329 1.00 86.56 96 LEU A O 1
ATOM 786 N N . TRP A 1 97 ? -14.885 11.503 -5.087 1.00 84.25 97 TRP A N 1
ATOM 787 C CA . TRP A 1 97 ? -14.045 11.680 -3.898 1.00 84.25 97 TRP A CA 1
ATOM 788 C C . TRP A 1 97 ? -13.753 13.154 -3.624 1.00 84.25 97 TRP A C 1
ATOM 790 O O . TRP A 1 97 ? -13.979 13.609 -2.508 1.00 84.25 97 TRP A O 1
ATOM 800 N N . MET A 1 98 ? -13.327 13.926 -4.632 1.00 86.25 98 MET A N 1
ATOM 801 C CA . MET A 1 98 ? -13.060 15.360 -4.468 1.00 86.25 98 MET A CA 1
ATOM 802 C C . MET A 1 98 ? -14.314 16.118 -4.023 1.00 86.25 98 MET A C 1
ATOM 804 O O . MET A 1 98 ? -14.270 16.891 -3.069 1.00 86.25 98 MET A O 1
ATOM 808 N N . ARG A 1 99 ? -15.456 15.869 -4.675 1.00 89.00 99 ARG A N 1
ATOM 809 C CA . ARG A 1 99 ? -16.739 16.465 -4.290 1.00 89.00 99 ARG A CA 1
ATOM 810 C C . ARG A 1 99 ? -17.101 16.119 -2.846 1.00 89.00 99 ARG A C 1
ATOM 812 O O . ARG A 1 99 ? -17.459 17.016 -2.090 1.00 89.00 99 ARG A O 1
ATOM 819 N N . ASN A 1 100 ? -17.014 14.848 -2.463 1.00 88.00 100 ASN A N 1
ATOM 820 C CA . ASN A 1 100 ? -17.365 14.391 -1.121 1.00 88.00 100 ASN A CA 1
ATOM 821 C C . ASN A 1 100 ? -16.415 14.977 -0.067 1.00 88.00 100 ASN A C 1
ATOM 823 O O . ASN A 1 100 ? -16.887 15.447 0.962 1.00 88.00 100 ASN A O 1
ATOM 827 N N . ALA A 1 101 ? -15.112 15.049 -0.354 1.00 86.38 101 ALA A N 1
ATOM 828 C CA . ALA A 1 101 ? -14.136 15.703 0.511 1.00 86.38 101 ALA A CA 1
ATOM 829 C C . ALA A 1 101 ? -14.488 17.183 0.723 1.00 86.38 101 ALA A C 1
ATOM 831 O O . ALA A 1 101 ? -14.595 17.627 1.862 1.00 86.38 101 ALA A O 1
ATOM 832 N N . LEU A 1 102 ? -14.759 17.935 -0.351 1.00 89.44 102 LEU A N 1
ATOM 833 C CA . LEU A 1 102 ? -15.167 19.343 -0.258 1.00 89.44 102 LEU A CA 1
ATOM 834 C C . LEU A 1 102 ? -16.476 19.525 0.526 1.00 89.44 102 LEU A C 1
ATOM 836 O O . LEU A 1 102 ? -16.583 20.441 1.339 1.00 89.44 102 LEU A O 1
ATOM 840 N N . LEU A 1 103 ? -17.464 18.649 0.319 1.00 87.19 103 LEU A N 1
ATOM 841 C CA . LEU A 1 103 ? -18.722 18.674 1.072 1.00 87.19 103 LEU A CA 1
ATOM 842 C C . LEU A 1 103 ? -18.539 18.303 2.547 1.00 87.19 103 LEU A C 1
ATOM 844 O O . LEU A 1 103 ? -19.302 18.790 3.380 1.00 87.19 103 LEU A O 1
ATOM 848 N N . ASN A 1 104 ? -17.554 17.467 2.875 1.00 84.19 104 ASN A N 1
ATOM 849 C CA . ASN A 1 104 ? -17.228 17.093 4.246 1.00 84.19 104 ASN A CA 1
ATOM 850 C C . ASN A 1 104 ? -16.417 18.172 4.978 1.00 84.19 104 ASN A C 1
ATOM 852 O O . ASN A 1 104 ? -16.565 18.307 6.191 1.00 84.19 104 ASN A O 1
ATOM 856 N N . LEU A 1 105 ? -15.634 19.001 4.270 1.00 86.06 105 LEU A N 1
ATOM 857 C CA . LEU A 1 105 ? -14.830 20.072 4.882 1.00 86.06 105 LEU A CA 1
ATOM 858 C C . LEU A 1 105 ? -15.651 21.025 5.763 1.00 86.06 105 LEU A C 1
ATOM 860 O O . LEU A 1 105 ? -15.141 21.511 6.768 1.00 86.06 105 LEU A O 1
ATOM 864 N N . ARG A 1 106 ? -16.934 21.259 5.452 1.00 82.56 106 ARG A N 1
ATOM 865 C CA . ARG A 1 106 ? -17.819 22.093 6.294 1.00 82.56 106 ARG A CA 1
ATOM 866 C C . ARG A 1 106 ? -18.008 21.548 7.716 1.00 82.56 106 ARG A C 1
ATOM 868 O O . ARG A 1 106 ? -18.320 22.317 8.622 1.00 82.56 106 ARG A O 1
ATOM 875 N N . TYR A 1 107 ? -17.820 20.241 7.899 1.00 82.69 107 TYR A N 1
ATOM 876 C CA . TYR A 1 107 ? -17.899 19.554 9.186 1.00 82.69 107 TYR A CA 1
ATOM 877 C C . TYR A 1 107 ? -16.534 19.426 9.872 1.00 82.69 107 TYR A C 1
ATOM 879 O O . TYR A 1 107 ? -16.492 19.157 11.068 1.00 82.69 107 TYR A O 1
ATOM 887 N N . ALA A 1 108 ? -15.424 19.683 9.170 1.00 79.75 108 ALA A N 1
ATOM 888 C CA . ALA A 1 108 ? -14.071 19.552 9.723 1.00 79.75 108 ALA A CA 1
ATOM 889 C C . ALA A 1 108 ? -13.788 20.511 10.895 1.00 79.75 108 ALA A C 1
ATOM 891 O O . ALA A 1 108 ? -12.895 20.263 11.693 1.00 79.75 108 ALA A O 1
ATOM 892 N N . GLN A 1 109 ? -14.551 21.603 11.011 1.00 78.38 109 GLN A N 1
ATOM 893 C CA . GLN A 1 109 ? -14.490 22.521 12.157 1.00 78.38 109 GLN A CA 1
ATOM 894 C C . GLN A 1 109 ? -15.320 22.051 13.365 1.00 78.38 109 GLN A C 1
ATOM 896 O O . GLN A 1 109 ? -15.117 22.534 14.473 1.00 78.38 109 GLN A O 1
ATOM 901 N N . ILE A 1 110 ? -16.285 21.155 13.143 1.00 81.69 110 ILE A N 1
ATOM 902 C CA . ILE A 1 110 ? -17.212 20.653 14.169 1.00 81.69 110 ILE A CA 1
ATOM 903 C C . ILE A 1 110 ? -16.625 19.405 14.831 1.00 81.69 110 ILE A C 1
ATOM 905 O O . ILE A 1 110 ? -16.772 19.209 16.035 1.00 81.69 110 ILE A O 1
ATOM 909 N N . PHE A 1 111 ? -15.934 18.579 14.047 1.00 72.44 111 PHE A N 1
ATOM 910 C CA . PHE A 1 111 ? -15.338 17.333 14.501 1.00 72.44 111 PHE A CA 1
ATOM 911 C C . PHE A 1 111 ? -13.817 17.447 14.511 1.00 72.44 111 PHE A C 1
ATOM 913 O O . PHE A 1 111 ? -13.201 17.725 13.486 1.00 72.44 111 PHE A O 1
ATOM 920 N N . THR A 1 112 ? -13.202 17.175 15.663 1.00 72.94 112 THR A N 1
ATOM 921 C CA . THR A 1 112 ? -11.757 16.944 15.742 1.00 72.94 112 THR A CA 1
ATOM 922 C C . THR A 1 112 ? -11.526 15.447 15.601 1.00 72.94 112 THR A C 1
ATOM 924 O O . THR A 1 112 ? -11.767 14.719 16.572 1.00 72.94 112 THR A O 1
ATOM 927 N N . PRO A 1 113 ? -11.074 14.958 14.433 1.00 69.31 113 PRO A N 1
ATOM 928 C CA . PRO A 1 113 ? -10.866 13.538 14.255 1.00 69.31 113 PRO A CA 1
ATOM 929 C C . PRO A 1 113 ? -9.808 13.047 15.243 1.00 69.31 113 PRO A C 1
ATOM 931 O O . PRO A 1 113 ? -8.682 13.545 15.273 1.00 69.31 113 PRO A O 1
ATOM 934 N N . LYS A 1 114 ? -10.168 12.072 16.076 1.00 70.50 114 LYS A N 1
ATOM 935 C CA . LYS A 1 114 ? -9.241 11.411 16.995 1.00 70.50 114 LYS A CA 1
ATOM 936 C C . LYS A 1 114 ? -9.119 9.969 16.575 1.00 70.50 114 LYS A C 1
ATOM 938 O O . LYS A 1 114 ? -10.133 9.283 16.512 1.00 70.50 114 LYS A O 1
ATOM 943 N N . LEU A 1 115 ? -7.886 9.505 16.357 1.00 72.50 115 LEU A N 1
ATOM 944 C CA . LEU A 1 115 ? -7.639 8.072 16.236 1.00 72.50 115 LEU A CA 1
ATOM 945 C C . LEU A 1 115 ? -8.359 7.363 17.386 1.00 72.50 115 LEU A C 1
ATOM 947 O O . LEU A 1 115 ? -8.310 7.825 18.534 1.00 72.50 115 LEU A O 1
ATOM 951 N N . PRO A 1 116 ? -9.101 6.301 17.077 1.00 72.25 116 PRO A N 1
ATOM 952 C CA . PRO A 1 116 ? -9.924 5.683 18.075 1.00 72.25 116 PRO A CA 1
ATOM 953 C C . PRO A 1 116 ? -9.005 4.977 19.065 1.00 72.25 116 PRO A C 1
ATOM 955 O O . PRO A 1 116 ? -7.900 4.559 18.720 1.00 72.25 116 PRO A O 1
ATOM 958 N N . ASN A 1 117 ? -9.458 4.832 20.304 1.00 74.44 117 ASN A N 1
ATOM 959 C CA . ASN A 1 117 ? -8.701 4.041 21.254 1.00 74.44 117 ASN A CA 1
ATOM 960 C C . ASN A 1 117 ? -8.850 2.574 20.842 1.00 74.44 117 ASN A C 1
ATOM 962 O O . ASN A 1 117 ? -9.958 2.041 20.893 1.00 74.44 117 ASN A O 1
ATOM 966 N N . ILE A 1 118 ? -7.766 1.968 20.370 1.00 79.44 118 ILE A N 1
ATOM 967 C CA . ILE A 1 118 ? -7.733 0.562 19.976 1.00 79.44 118 ILE A CA 1
ATOM 968 C C . ILE A 1 118 ? -7.263 -0.226 21.190 1.00 79.44 118 ILE A C 1
ATOM 970 O O . ILE A 1 118 ? -6.219 0.083 21.766 1.00 79.44 118 ILE A O 1
ATOM 974 N N . ASN A 1 119 ? -8.018 -1.252 21.574 1.00 82.88 119 ASN A N 1
ATOM 975 C CA . ASN A 1 119 ? -7.586 -2.142 22.636 1.00 82.88 119 ASN A CA 1
ATOM 976 C C . ASN A 1 119 ? -6.551 -3.140 22.095 1.00 82.88 119 ASN A C 1
ATOM 978 O O . ASN A 1 119 ? -6.899 -4.148 21.484 1.00 82.88 119 ASN A O 1
ATOM 982 N N . THR A 1 120 ? -5.271 -2.879 22.352 1.00 85.56 120 THR A N 1
ATOM 983 C CA . THR A 1 120 ? -4.163 -3.753 21.934 1.00 85.56 120 THR A CA 1
ATOM 984 C C . THR A 1 120 ? -4.073 -5.066 22.719 1.00 85.56 120 THR A C 1
ATOM 986 O O . THR A 1 120 ? -3.243 -5.905 22.389 1.00 85.56 120 THR A O 1
ATOM 989 N N . GLN A 1 121 ? -4.916 -5.266 23.739 1.00 90.81 121 GLN A N 1
ATOM 990 C CA . GLN A 1 121 ? -5.031 -6.531 24.476 1.00 90.81 121 GLN A CA 1
ATOM 991 C C . GLN A 1 121 ? -6.022 -7.509 23.829 1.00 90.81 121 GLN A C 1
ATOM 993 O O . GLN A 1 121 ? -6.109 -8.659 24.248 1.00 90.81 121 GLN A O 1
ATOM 998 N N . THR A 1 122 ? -6.774 -7.052 22.825 1.00 91.81 122 THR A N 1
ATOM 999 C CA . THR A 1 122 ? -7.713 -7.878 22.055 1.00 91.81 122 THR A CA 1
ATOM 1000 C C . THR A 1 122 ? -7.135 -8.222 20.690 1.00 91.81 122 THR A C 1
ATOM 1002 O O . THR A 1 122 ? -6.305 -7.492 20.147 1.00 91.81 122 THR A O 1
ATOM 1005 N N . GLU A 1 123 ? -7.599 -9.321 20.110 1.00 93.75 123 GLU A N 1
ATOM 1006 C CA . GLU A 1 123 ? -7.276 -9.694 18.741 1.00 93.75 123 GLU A CA 1
ATOM 1007 C C . GLU A 1 123 ? -8.117 -8.862 17.755 1.00 93.75 123 GLU A C 1
ATOM 1009 O O . GLU A 1 123 ? -9.329 -8.697 17.915 1.00 93.75 123 GLU A O 1
ATOM 1014 N N . ALA A 1 124 ? -7.470 -8.298 16.734 1.00 93.50 124 ALA A N 1
ATOM 1015 C CA . ALA A 1 124 ? -8.150 -7.517 15.706 1.00 93.50 124 ALA A CA 1
ATOM 1016 C C . ALA A 1 124 ? -8.768 -8.443 14.651 1.00 93.50 124 ALA A C 1
ATOM 1018 O O . ALA A 1 124 ? -8.058 -9.218 14.011 1.00 93.50 124 ALA A O 1
ATOM 1019 N N . ILE A 1 125 ? -10.074 -8.316 14.416 1.00 93.19 125 ILE A N 1
ATOM 1020 C CA . ILE A 1 125 ? -10.782 -9.049 13.362 1.00 93.19 125 ILE A CA 1
ATOM 1021 C C . ILE A 1 125 ? -11.296 -8.069 12.313 1.00 93.19 125 ILE A C 1
ATOM 1023 O O . ILE A 1 125 ? -11.998 -7.114 12.640 1.00 93.19 125 ILE A O 1
ATOM 1027 N N . ILE A 1 126 ? -10.992 -8.345 11.042 1.00 94.12 126 ILE A N 1
ATOM 1028 C CA . ILE A 1 126 ? -11.492 -7.586 9.892 1.00 94.12 126 ILE A CA 1
ATOM 1029 C C . ILE A 1 126 ? -12.562 -8.416 9.180 1.00 94.12 126 ILE A C 1
ATOM 1031 O O . ILE A 1 126 ? -12.295 -9.518 8.703 1.00 94.12 126 ILE A O 1
ATOM 1035 N N . LEU A 1 127 ? -13.776 -7.879 9.102 1.00 94.31 127 LEU A N 1
ATOM 1036 C CA . LEU A 1 127 ? -14.940 -8.530 8.514 1.00 94.31 127 LEU A CA 1
ATOM 1037 C C . LEU A 1 127 ? -15.214 -7.960 7.123 1.00 94.31 127 LEU A C 1
ATOM 1039 O O . LEU A 1 127 ? -15.533 -6.780 6.976 1.00 94.31 127 LEU A O 1
ATOM 1043 N N . GLY A 1 128 ? -15.088 -8.828 6.118 1.00 92.94 128 GLY A N 1
ATOM 1044 C CA . GLY A 1 128 ? -15.519 -8.594 4.740 1.00 92.94 128 GLY A CA 1
ATOM 1045 C C . GLY A 1 128 ? -16.878 -9.239 4.451 1.00 92.94 128 GLY A C 1
ATOM 1046 O O . GLY A 1 128 ? -17.284 -10.164 5.151 1.00 92.94 128 GLY A O 1
ATOM 1047 N N . ALA A 1 129 ? -17.561 -8.812 3.387 1.00 88.50 129 ALA A N 1
ATOM 1048 C CA . ALA A 1 129 ? -18.876 -9.334 2.982 1.00 88.50 129 ALA A CA 1
ATOM 1049 C C . ALA A 1 129 ? -18.838 -10.722 2.299 1.00 88.50 129 ALA A C 1
ATOM 1051 O O . ALA A 1 129 ? -19.614 -11.008 1.389 1.00 88.50 129 ALA A O 1
ATOM 1052 N N . GLY A 1 130 ? -17.902 -11.588 2.694 1.00 90.31 130 GLY A N 1
ATOM 1053 C CA . GLY A 1 130 ? -17.800 -12.943 2.156 1.00 90.31 130 GLY A CA 1
ATOM 1054 C C . GLY A 1 130 ? -18.902 -13.867 2.705 1.00 90.31 130 GLY A C 1
ATOM 1055 O O . GLY A 1 130 ? -19.295 -13.704 3.859 1.00 90.31 130 GLY A O 1
ATOM 1056 N N . PRO A 1 131 ? -19.346 -14.902 1.961 1.00 88.94 131 PRO A N 1
ATOM 1057 C CA . PRO A 1 131 ? -20.379 -15.845 2.425 1.00 88.94 131 PRO A CA 1
ATOM 1058 C C . PRO A 1 131 ? -20.039 -16.586 3.729 1.00 88.94 131 PRO A C 1
ATOM 1060 O O . PRO A 1 131 ? -20.916 -17.107 4.412 1.00 88.94 131 PRO A O 1
ATOM 1063 N N . SER A 1 132 ? -18.756 -16.668 4.088 1.00 92.12 132 SER A N 1
ATOM 1064 C CA . SER A 1 132 ? -18.301 -17.265 5.347 1.00 92.12 132 SER A CA 1
ATOM 1065 C C . SER A 1 132 ? -18.625 -16.417 6.580 1.00 92.12 132 SER A C 1
ATOM 1067 O O . SER A 1 132 ? -18.580 -16.951 7.689 1.00 92.12 132 SER A O 1
ATOM 1069 N N . LEU A 1 133 ? -18.960 -15.132 6.405 1.00 92.81 133 LEU A N 1
ATOM 1070 C CA . LEU A 1 133 ? -19.241 -14.208 7.501 1.00 92.81 133 LEU A CA 1
ATOM 1071 C C . LEU A 1 133 ? -20.400 -14.702 8.372 1.00 92.81 133 LEU A C 1
ATOM 1073 O O . LEU A 1 133 ? -20.251 -14.759 9.587 1.00 92.81 133 LEU A O 1
ATOM 1077 N N . GLU A 1 134 ? -21.506 -15.141 7.767 1.00 89.25 134 GLU A N 1
ATOM 1078 C CA . GLU A 1 134 ? -22.692 -15.619 8.496 1.00 89.25 134 GLU A CA 1
ATOM 1079 C C . GLU A 1 134 ? -22.360 -16.766 9.459 1.00 89.25 134 GLU A C 1
ATOM 1081 O O . GLU A 1 134 ? -22.776 -16.758 10.615 1.00 89.25 134 GLU A O 1
ATOM 1086 N N . LYS A 1 135 ? -21.526 -17.713 9.013 1.00 87.81 135 LYS A N 1
ATOM 1087 C CA . LYS A 1 135 ? -21.059 -18.839 9.838 1.00 87.81 135 LYS A CA 1
ATOM 1088 C C . LYS A 1 135 ? -20.085 -18.395 10.933 1.00 87.81 135 LYS A C 1
ATOM 1090 O O . LYS A 1 135 ? -19.992 -19.036 11.975 1.00 87.81 135 LYS A O 1
ATOM 1095 N N . GLY A 1 136 ? -19.328 -17.327 10.685 1.00 92.12 136 GLY A N 1
ATOM 1096 C CA . GLY A 1 136 ? -18.353 -16.776 11.624 1.00 92.12 136 GLY A CA 1
ATOM 1097 C C . GLY A 1 136 ? -18.980 -15.939 12.738 1.00 92.12 136 GLY A C 1
ATOM 1098 O O . GLY A 1 136 ? -18.437 -15.918 13.843 1.00 92.12 136 GLY A O 1
ATOM 1099 N N . ILE A 1 137 ? -20.119 -15.285 12.479 1.00 93.44 137 ILE A N 1
ATOM 1100 C CA . ILE A 1 137 ? -20.758 -14.345 13.413 1.00 93.44 137 ILE A CA 1
ATOM 1101 C C . ILE A 1 137 ? -21.005 -14.977 14.783 1.00 93.44 137 ILE A C 1
ATOM 1103 O O . ILE A 1 137 ? -20.666 -14.369 15.796 1.00 93.44 137 ILE A O 1
ATOM 1107 N N . GLU A 1 138 ? -21.542 -16.198 14.837 1.00 91.69 138 GLU A N 1
ATOM 1108 C CA . GLU A 1 138 ? -21.840 -16.862 16.110 1.00 91.69 138 GLU A CA 1
ATOM 1109 C C . GLU A 1 138 ? -20.572 -17.103 16.943 1.00 91.69 138 GLU A C 1
ATOM 1111 O O . GLU A 1 138 ? -20.541 -16.777 18.131 1.00 91.69 138 GLU A O 1
ATOM 1116 N N . LYS A 1 139 ? -19.499 -17.580 16.299 1.00 92.19 139 LYS A N 1
ATOM 1117 C CA . LYS A 1 139 ? -18.199 -17.833 16.939 1.00 92.19 139 LYS A CA 1
ATOM 1118 C C . LYS A 1 139 ? -17.530 -16.549 17.430 1.00 92.19 139 LYS A C 1
ATOM 1120 O O . LYS A 1 139 ? -16.899 -16.549 18.487 1.00 92.19 139 LYS A O 1
ATOM 1125 N N . ILE A 1 140 ? -17.634 -15.466 16.660 1.00 94.50 140 ILE A N 1
ATOM 1126 C CA . ILE A 1 140 ? -17.072 -14.164 17.041 1.00 94.50 140 ILE A CA 1
ATOM 1127 C C . ILE A 1 140 ? -17.864 -13.596 18.218 1.00 94.50 140 ILE A C 1
ATOM 1129 O O . ILE A 1 140 ? -17.282 -13.130 19.193 1.00 94.50 140 ILE A O 1
ATOM 1133 N N . ARG A 1 141 ? -19.196 -13.690 18.163 1.00 93.00 141 ARG A N 1
ATOM 1134 C CA . ARG A 1 141 ? -20.087 -13.210 19.220 1.00 93.00 141 ARG A CA 1
ATOM 1135 C C . ARG A 1 141 ? -19.862 -13.945 20.541 1.00 93.00 141 ARG A C 1
ATOM 1137 O O . ARG A 1 141 ? -19.867 -13.299 21.582 1.00 93.00 141 ARG A O 1
ATOM 1144 N N . SER A 1 142 ? -19.619 -15.259 20.517 1.00 92.12 142 SER A N 1
ATOM 1145 C CA . SER A 1 142 ? -19.346 -16.034 21.737 1.00 92.12 142 SER A CA 1
ATOM 1146 C C . SER A 1 142 ? -18.022 -15.668 22.422 1.00 92.12 142 SER A C 1
ATOM 1148 O O . SER A 1 142 ? -17.830 -16.010 23.582 1.00 92.12 142 SER A O 1
ATOM 1150 N N . HIS A 1 143 ? -17.120 -14.971 21.725 1.00 92.69 143 HIS A N 1
ATOM 1151 C CA . HIS A 1 143 ? -15.826 -14.513 22.238 1.00 92.69 143 HIS A CA 1
ATOM 1152 C C . HIS A 1 143 ? -15.667 -12.991 22.057 1.00 92.69 143 HIS A C 1
ATOM 1154 O O . HIS A 1 143 ? -14.569 -12.492 21.825 1.00 92.69 143 HIS A O 1
ATOM 1160 N N . ARG A 1 144 ? -16.769 -12.231 22.131 1.00 91.25 144 ARG A N 1
ATOM 1161 C CA . ARG A 1 144 ? -16.792 -10.794 21.807 1.00 91.25 144 ARG A CA 1
ATOM 1162 C C . ARG A 1 144 ? -15.781 -9.958 22.603 1.00 91.25 144 ARG A C 1
ATOM 1164 O O . ARG A 1 144 ? -15.259 -8.987 22.058 1.00 91.25 144 ARG A O 1
ATOM 1171 N N . ASP A 1 145 ? -15.509 -10.340 23.850 1.00 91.00 145 ASP A N 1
ATOM 1172 C CA . ASP A 1 145 ? -14.652 -9.590 24.780 1.00 91.00 145 ASP A CA 1
ATOM 1173 C C . ASP A 1 145 ? -13.157 -9.670 24.445 1.00 91.00 145 ASP A C 1
ATOM 1175 O O . ASP A 1 145 ? -12.383 -8.817 24.874 1.00 91.00 145 ASP A O 1
ATOM 1179 N N . VAL A 1 146 ? -12.738 -10.668 23.658 1.00 93.38 146 VAL A N 1
ATOM 1180 C CA . VAL A 1 146 ? -11.337 -10.817 23.226 1.00 93.38 146 VAL A CA 1
ATOM 1181 C C . VAL A 1 146 ? -11.076 -10.227 21.842 1.00 93.38 146 VAL A C 1
ATOM 1183 O O . VAL A 1 146 ? -9.942 -10.291 21.371 1.00 93.38 146 VAL A O 1
ATOM 1186 N N . TYR A 1 147 ? -12.087 -9.632 21.199 1.00 93.44 147 TYR A N 1
ATOM 1187 C CA . TYR A 1 147 ? -11.988 -9.107 19.840 1.00 93.44 147 TYR A CA 1
ATOM 1188 C C . TYR A 1 147 ? -12.239 -7.601 19.756 1.00 93.44 147 TYR A C 1
ATOM 1190 O O . TYR A 1 147 ? -13.216 -7.091 20.303 1.00 93.44 147 TYR A O 1
ATOM 1198 N N . THR A 1 148 ? -11.400 -6.913 18.977 1.00 92.38 148 THR A N 1
ATOM 1199 C CA . THR A 1 148 ? -11.724 -5.604 18.393 1.00 92.38 148 THR A CA 1
ATOM 1200 C C . THR A 1 148 ? -12.140 -5.816 16.941 1.00 92.38 148 THR A C 1
ATOM 1202 O O . THR A 1 148 ? -11.356 -6.298 16.120 1.00 92.38 148 THR A O 1
ATOM 1205 N N . ILE A 1 149 ? -13.378 -5.458 16.615 1.00 92.38 149 ILE A N 1
ATOM 1206 C CA . ILE A 1 149 ? -14.022 -5.823 15.354 1.00 92.38 149 ILE A CA 1
ATOM 1207 C C . ILE A 1 149 ? -14.081 -4.625 14.408 1.00 92.38 149 ILE A C 1
ATOM 1209 O O . ILE A 1 149 ? -14.716 -3.611 14.699 1.00 92.38 149 ILE A O 1
ATOM 1213 N N . PHE A 1 150 ? -13.489 -4.791 13.230 1.00 92.94 150 PHE A N 1
ATOM 1214 C CA . PHE A 1 150 ? -13.544 -3.857 12.115 1.00 92.94 150 PHE A CA 1
ATOM 1215 C C . PHE A 1 150 ? -14.421 -4.442 11.012 1.00 92.94 150 PHE A C 1
ATOM 1217 O O . PHE A 1 150 ? -14.068 -5.458 10.421 1.00 92.94 150 PHE A O 1
ATOM 1224 N N . ALA A 1 151 ? -15.554 -3.817 10.705 1.00 92.50 151 ALA A N 1
ATOM 1225 C CA . ALA A 1 151 ? -16.408 -4.224 9.594 1.00 92.50 151 ALA A CA 1
ATOM 1226 C C . ALA A 1 151 ? -16.251 -3.264 8.416 1.00 92.50 151 ALA A C 1
ATOM 1228 O O . ALA A 1 151 ? -16.349 -2.045 8.585 1.00 92.50 151 ALA A O 1
ATOM 1229 N N . CYS A 1 152 ? -16.042 -3.810 7.215 1.00 91.38 152 CYS A N 1
ATOM 1230 C CA . CYS A 1 152 ? -16.239 -3.024 6.003 1.00 91.38 152 CYS A CA 1
ATOM 1231 C C . CYS A 1 152 ? -17.725 -2.692 5.833 1.00 91.38 152 CYS A C 1
ATOM 1233 O O . CYS A 1 152 ? -18.600 -3.375 6.373 1.00 91.38 152 CYS A O 1
ATOM 1235 N N . ASP A 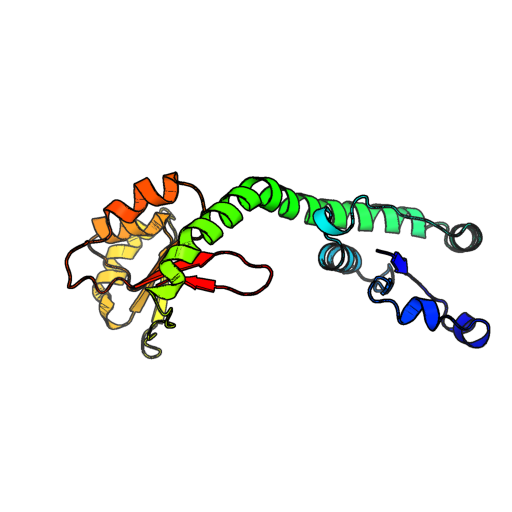1 153 ? -18.005 -1.655 5.056 1.00 89.44 153 ASP A N 1
ATOM 1236 C CA . ASP A 1 153 ? -19.353 -1.165 4.792 1.00 89.44 153 ASP A CA 1
ATOM 1237 C C . ASP A 1 153 ? -20.354 -2.277 4.441 1.00 89.44 153 ASP A C 1
ATOM 1239 O O . ASP A 1 153 ? -21.374 -2.425 5.109 1.00 89.44 153 ASP A O 1
ATOM 1243 N N . THR A 1 154 ? -20.001 -3.136 3.493 1.00 89.62 154 THR A N 1
ATOM 1244 C CA . THR A 1 154 ? -20.816 -4.266 3.026 1.00 89.62 154 THR A CA 1
ATOM 1245 C C . THR A 1 154 ? -20.989 -5.393 4.049 1.00 89.62 154 THR A C 1
ATOM 1247 O O . THR A 1 154 ? -22.002 -6.088 4.020 1.00 89.62 154 THR A O 1
ATOM 1250 N N . ALA A 1 155 ? -20.051 -5.575 4.983 1.00 92.38 155 ALA A N 1
ATOM 1251 C CA . ALA A 1 155 ? -20.168 -6.571 6.053 1.00 92.38 155 ALA A CA 1
ATOM 1252 C C . ALA A 1 155 ? -21.038 -6.077 7.214 1.00 92.38 155 ALA A C 1
ATOM 1254 O O . ALA A 1 155 ? -21.622 -6.882 7.943 1.00 92.38 155 ALA A O 1
ATOM 1255 N N . PHE A 1 156 ? -21.118 -4.759 7.400 1.00 91.06 156 PHE A N 1
ATOM 1256 C CA . PHE A 1 156 ? -21.733 -4.148 8.570 1.00 91.06 156 PHE A CA 1
ATOM 1257 C C . PHE A 1 156 ? -23.210 -4.540 8.765 1.00 91.06 156 PHE A C 1
ATOM 1259 O O . PHE A 1 156 ? -23.529 -5.013 9.858 1.00 91.06 156 PHE A O 1
ATOM 1266 N N . PRO A 1 157 ? -24.102 -4.492 7.750 1.00 89.38 157 PRO A N 1
ATOM 1267 C CA . PRO A 1 157 ? -25.480 -4.966 7.911 1.00 89.38 157 PRO A CA 1
ATOM 1268 C C . PRO A 1 157 ? -25.592 -6.431 8.323 1.00 89.38 157 PRO A C 1
ATOM 1270 O O . PRO A 1 157 ? -26.425 -6.775 9.160 1.00 89.38 157 PRO A O 1
ATOM 1273 N N . VAL A 1 158 ? -24.751 -7.302 7.757 1.00 91.19 158 VAL A N 1
ATOM 1274 C CA . VAL A 1 158 ? -24.756 -8.740 8.065 1.00 91.19 158 VAL A CA 1
ATOM 1275 C C . VAL A 1 158 ? -24.347 -8.962 9.523 1.00 91.19 158 VAL A C 1
ATOM 1277 O O . VAL A 1 158 ? -24.980 -9.733 10.238 1.00 91.19 158 VAL A O 1
ATOM 1280 N N . CYS A 1 159 ? -23.352 -8.213 10.007 1.00 91.94 159 CYS A N 1
ATOM 1281 C CA . CYS A 1 159 ? -22.956 -8.234 11.415 1.00 91.94 159 CYS A CA 1
ATOM 1282 C C . CYS A 1 159 ? -24.107 -7.777 12.325 1.00 91.94 159 CYS A C 1
ATOM 1284 O O . CYS A 1 159 ? -24.488 -8.502 13.246 1.00 91.94 159 CYS A O 1
ATOM 1286 N N . CYS A 1 160 ? -24.710 -6.617 12.035 1.00 90.06 160 CYS A N 1
ATOM 1287 C CA . CYS A 1 160 ? -25.795 -6.054 12.840 1.00 90.06 160 CYS A CA 1
ATOM 1288 C C . CYS A 1 160 ? -27.029 -6.968 12.883 1.00 90.06 160 CYS A C 1
ATOM 1290 O O . CYS A 1 160 ? -27.579 -7.201 13.958 1.00 90.06 160 CYS A O 1
ATOM 1292 N N . THR A 1 161 ? -27.442 -7.525 11.742 1.00 88.62 161 THR A N 1
ATOM 1293 C CA . THR A 1 161 ? -28.573 -8.470 11.659 1.00 88.62 161 THR A CA 1
ATOM 1294 C C . THR A 1 161 ? -28.288 -9.790 12.377 1.00 88.62 161 THR A C 1
ATOM 1296 O O . THR A 1 161 ? -29.191 -10.354 12.990 1.00 88.62 161 THR A O 1
ATOM 1299 N N . GLY A 1 162 ? -27.030 -10.242 12.399 1.00 89.88 162 GLY A N 1
ATOM 1300 C CA . GLY A 1 162 ? -26.578 -11.385 13.197 1.00 89.88 162 GLY A CA 1
ATOM 1301 C C . GLY A 1 162 ? -26.383 -11.098 14.697 1.00 89.88 162 GLY A C 1
ATOM 1302 O O . GLY A 1 162 ? -25.971 -11.984 15.452 1.00 89.88 162 GLY A O 1
ATOM 1303 N N . GLY A 1 163 ? -26.661 -9.873 15.157 1.00 90.50 163 GLY A N 1
ATOM 1304 C CA . GLY A 1 163 ? -26.493 -9.468 16.555 1.00 90.50 163 GLY A CA 1
ATOM 1305 C C . GLY A 1 163 ? -25.031 -9.297 16.984 1.00 90.50 163 GLY A C 1
ATOM 1306 O O . GLY A 1 163 ? -24.724 -9.410 18.170 1.00 90.50 163 GLY A O 1
ATOM 1307 N N . LEU A 1 164 ? -24.124 -9.051 16.037 1.00 91.81 164 LEU A N 1
ATOM 1308 C CA . LEU A 1 164 ? -22.722 -8.730 16.279 1.00 91.81 164 LEU A CA 1
ATOM 1309 C C . LEU A 1 164 ? -22.487 -7.256 15.955 1.00 91.81 164 LEU A C 1
ATOM 1311 O O . LEU A 1 164 ? -22.488 -6.880 14.789 1.00 91.81 164 LEU A O 1
ATOM 1315 N N . MET A 1 165 ? -22.265 -6.422 16.972 1.00 90.69 165 MET A N 1
ATOM 1316 C CA . MET A 1 165 ? -21.965 -5.005 16.760 1.00 90.69 165 MET A CA 1
ATOM 1317 C C . MET A 1 165 ? -20.452 -4.777 16.600 1.00 90.69 165 MET A C 1
ATOM 1319 O O . MET A 1 165 ? -19.715 -5.007 17.571 1.00 90.69 165 MET A O 1
ATOM 1323 N N . PRO A 1 166 ? -19.976 -4.330 15.420 1.00 91.19 166 PRO A N 1
ATOM 1324 C CA . PRO A 1 166 ? -18.571 -3.989 15.213 1.00 91.19 166 PRO A CA 1
ATOM 1325 C C . PRO A 1 166 ? -18.150 -2.767 16.038 1.00 91.19 166 PRO A C 1
ATOM 1327 O O . PRO A 1 166 ? -18.949 -1.856 16.252 1.00 91.19 166 PRO A O 1
ATOM 1330 N N . ASP A 1 167 ? -16.887 -2.720 16.464 1.00 89.00 167 ASP A N 1
ATOM 1331 C CA . ASP A 1 167 ? -16.302 -1.543 17.126 1.00 89.00 167 ASP A CA 1
ATOM 1332 C C . ASP A 1 167 ? -16.018 -0.423 16.114 1.00 89.00 167 ASP A C 1
ATOM 1334 O O . ASP A 1 167 ? -16.161 0.767 16.417 1.00 89.00 167 ASP A O 1
ATOM 1338 N N . PHE A 1 168 ? -15.655 -0.823 14.892 1.00 89.25 168 PHE A N 1
ATOM 1339 C CA . PHE A 1 168 ? -15.315 0.059 13.786 1.00 89.25 168 PHE A CA 1
ATOM 1340 C C . PHE A 1 168 ? -16.132 -0.251 12.539 1.00 89.25 168 PHE A C 1
ATOM 1342 O O . PHE A 1 168 ? -16.192 -1.396 12.088 1.00 89.25 168 PHE A O 1
ATOM 1349 N N . PHE A 1 169 ? -16.690 0.801 11.945 1.00 87.44 169 PHE A N 1
ATOM 1350 C CA . PHE A 1 169 ? -17.268 0.772 10.605 1.00 87.44 169 PHE A CA 1
ATOM 1351 C C . PHE A 1 169 ? -16.331 1.481 9.633 1.00 87.44 169 PHE A C 1
ATOM 1353 O O . PHE A 1 169 ? -15.982 2.640 9.862 1.00 87.44 169 PHE A O 1
ATOM 1360 N N . ILE A 1 170 ? -15.938 0.800 8.558 1.00 87.12 170 ILE A N 1
ATOM 1361 C CA . ILE A 1 170 ? -15.004 1.320 7.559 1.00 87.12 170 ILE A CA 1
ATOM 1362 C C . ILE A 1 170 ? -15.712 1.430 6.213 1.00 87.12 170 ILE A C 1
ATOM 1364 O O . ILE A 1 170 ? -16.123 0.426 5.634 1.00 87.12 170 ILE A O 1
ATOM 1368 N N . SER A 1 171 ? -15.776 2.650 5.681 1.00 85.88 171 SER A N 1
ATOM 1369 C CA . SER A 1 171 ? -16.268 2.911 4.328 1.00 85.88 171 SER A CA 1
ATOM 1370 C C . SER A 1 171 ? -15.271 3.758 3.537 1.00 85.88 171 SER A C 1
ATOM 1372 O O . SER A 1 171 ? -14.759 4.770 4.029 1.00 85.88 171 SER A O 1
ATOM 1374 N N . ILE A 1 172 ? -14.983 3.305 2.314 1.00 83.62 172 ILE A N 1
ATOM 1375 C CA . ILE A 1 172 ? -14.034 3.926 1.369 1.00 83.62 172 ILE A CA 1
ATOM 1376 C C . ILE A 1 172 ? -14.751 4.335 0.069 1.00 83.62 172 ILE A C 1
ATOM 1378 O O . ILE A 1 172 ? -14.310 5.243 -0.646 1.00 83.62 172 ILE A O 1
ATOM 1382 N N . ASP A 1 173 ? -15.862 3.667 -0.244 1.00 83.25 173 ASP A N 1
ATOM 1383 C CA . ASP A 1 173 ? -16.608 3.884 -1.474 1.00 83.25 173 ASP A CA 1
ATOM 1384 C C . ASP A 1 173 ? -17.313 5.258 -1.456 1.00 83.25 173 ASP A C 1
ATOM 1386 O O . ASP A 1 173 ? -18.066 5.563 -0.527 1.00 83.25 173 ASP A O 1
ATOM 1390 N N . PRO A 1 174 ? -17.081 6.122 -2.462 1.00 80.94 174 PRO A N 1
ATOM 1391 C CA . PRO A 1 174 ? -17.701 7.439 -2.512 1.00 80.94 174 PRO A CA 1
ATOM 1392 C C . PRO A 1 174 ? -19.153 7.426 -3.016 1.00 80.94 174 PRO A C 1
ATOM 1394 O O . PRO A 1 174 ? -19.795 8.483 -3.046 1.00 80.94 174 PRO A O 1
ATOM 1397 N N . GLN A 1 175 ? -19.659 6.280 -3.472 1.00 82.94 175 GLN A N 1
ATOM 1398 C CA . GLN A 1 175 ? -20.985 6.130 -4.049 1.00 82.94 175 GLN A CA 1
ATOM 1399 C C . GLN A 1 175 ? -22.083 6.229 -2.989 1.00 82.94 175 GLN A C 1
ATOM 1401 O O . GLN A 1 175 ? -21.984 5.740 -1.866 1.00 82.94 175 GLN A O 1
ATOM 1406 N N . TYR A 1 176 ? -23.205 6.824 -3.395 1.00 76.81 176 TYR A N 1
ATOM 1407 C CA . TYR A 1 176 ? -24.387 6.955 -2.545 1.00 76.81 176 TYR A CA 1
ATOM 1408 C C . TYR A 1 176 ? -24.983 5.601 -2.133 1.00 76.81 176 TYR A C 1
ATOM 1410 O O . TYR A 1 176 ? -25.564 5.499 -1.057 1.00 76.81 176 TYR A O 1
ATOM 1418 N N . ILE A 1 177 ? -24.824 4.560 -2.957 1.00 76.00 177 ILE A N 1
ATOM 1419 C CA . ILE A 1 177 ? -25.355 3.221 -2.667 1.00 76.00 177 ILE A CA 1
ATOM 1420 C C . ILE A 1 177 ? -24.764 2.700 -1.356 1.00 76.00 177 ILE A C 1
ATOM 1422 O O . ILE A 1 177 ? -25.524 2.299 -0.481 1.00 76.00 177 ILE A O 1
ATOM 1426 N N . SER A 1 178 ? -23.447 2.830 -1.168 1.00 74.06 178 SER A N 1
ATOM 1427 C CA . SER A 1 178 ? -22.779 2.433 0.072 1.00 74.06 178 SER A CA 1
ATOM 1428 C C . SER A 1 178 ? -23.274 3.213 1.287 1.00 74.06 178 SER A C 1
ATOM 1430 O O . SER A 1 178 ? -23.289 2.684 2.397 1.00 74.06 178 SER A O 1
ATOM 1432 N N . TYR A 1 179 ? -23.733 4.451 1.099 1.00 71.06 179 TYR A N 1
ATOM 1433 C CA . TYR A 1 179 ? -24.385 5.192 2.170 1.00 71.06 179 TYR A CA 1
ATOM 1434 C C . TYR A 1 179 ? -25.780 4.627 2.480 1.00 71.06 179 TYR A C 1
ATOM 1436 O O . TYR A 1 179 ? -26.083 4.287 3.622 1.00 71.06 179 TYR A O 1
ATOM 1444 N N . ALA A 1 180 ? -26.620 4.488 1.455 1.00 70.19 180 ALA A N 1
ATOM 1445 C CA . ALA A 1 180 ? -28.021 4.109 1.597 1.00 70.19 180 ALA A CA 1
ATOM 1446 C C . ALA A 1 180 ? -28.226 2.689 2.150 1.00 70.19 180 ALA A C 1
ATOM 1448 O O . ALA A 1 180 ? -29.160 2.467 2.916 1.00 70.19 180 ALA A O 1
ATOM 1449 N N . THR A 1 181 ? -27.375 1.729 1.782 1.00 70.94 181 THR A N 1
ATOM 1450 C CA . THR A 1 181 ? -27.548 0.324 2.184 1.00 70.94 181 THR A CA 1
ATOM 1451 C C . THR A 1 181 ? -26.994 0.023 3.572 1.00 70.94 181 THR A C 1
ATOM 1453 O O . THR A 1 181 ? -27.550 -0.816 4.276 1.00 70.94 181 THR A O 1
ATOM 1456 N N . HIS A 1 182 ? -25.910 0.687 3.981 1.00 77.00 182 HIS A N 1
ATOM 1457 C CA . HIS A 1 182 ? -25.168 0.290 5.181 1.00 77.00 182 HIS A CA 1
ATOM 1458 C C . HIS A 1 182 ? -25.457 1.186 6.392 1.00 77.00 182 HIS A C 1
ATOM 1460 O O . HIS A 1 182 ? -25.577 0.684 7.509 1.00 77.00 182 HIS A O 1
ATOM 14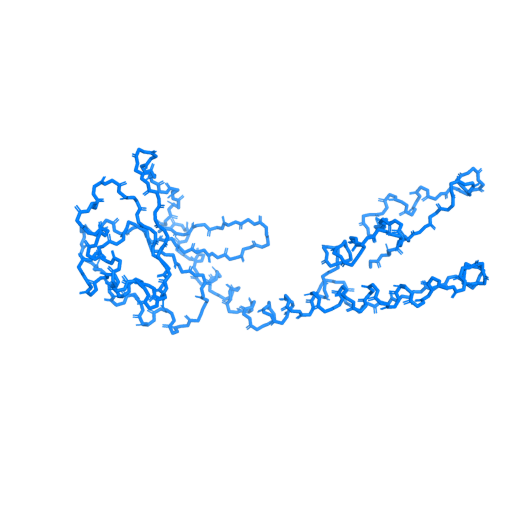66 N N . TYR A 1 183 ? -25.631 2.499 6.194 1.00 68.06 183 TYR A N 1
ATOM 1467 C CA . TYR A 1 183 ? -25.761 3.446 7.312 1.00 68.06 183 TYR A CA 1
ATOM 1468 C C . TYR A 1 183 ? -27.096 3.343 8.054 1.00 68.06 183 TYR A C 1
ATOM 1470 O O . TYR A 1 183 ? -27.177 3.758 9.206 1.00 68.06 183 TYR A O 1
ATOM 1478 N N . VAL A 1 184 ? -28.128 2.759 7.437 1.00 73.38 184 VAL A N 1
ATOM 1479 C CA . VAL A 1 184 ? -29.436 2.527 8.079 1.00 73.38 184 VAL A CA 1
ATOM 1480 C C . VAL A 1 184 ? -29.313 1.615 9.309 1.00 73.38 184 VAL A C 1
ATOM 1482 O O . VAL A 1 184 ? -30.132 1.695 10.219 1.00 73.38 184 VAL A O 1
ATOM 1485 N N . PHE A 1 185 ? -28.263 0.790 9.374 1.00 70.50 185 PHE A N 1
ATOM 1486 C CA . PHE A 1 185 ? -27.999 -0.103 10.503 1.00 70.50 185 PHE A CA 1
ATOM 1487 C C . PHE A 1 185 ? -27.237 0.565 11.655 1.00 70.50 185 PHE A C 1
ATOM 1489 O O . PHE A 1 185 ? -27.078 -0.051 12.707 1.00 70.50 185 PHE A O 1
ATOM 1496 N N . ILE A 1 186 ? -26.763 1.805 11.490 1.00 66.56 186 ILE A N 1
ATOM 1497 C CA . ILE A 1 186 ? -26.073 2.537 12.555 1.00 66.56 186 ILE A CA 1
ATOM 1498 C C . ILE A 1 186 ? -27.139 3.096 13.512 1.00 66.56 186 ILE A C 1
ATOM 1500 O O . ILE A 1 186 ? -27.935 3.947 13.108 1.00 66.56 186 ILE A O 1
ATOM 1504 N N . PRO A 1 187 ? -27.185 2.663 14.784 1.00 59.06 187 PRO A N 1
ATOM 1505 C CA . PRO A 1 187 ? -28.137 3.208 15.736 1.00 59.06 187 PRO A CA 1
ATOM 1506 C C . PRO A 1 187 ? -27.797 4.677 16.020 1.00 59.06 187 PRO A C 1
ATOM 1508 O O . PRO A 1 187 ? -26.728 4.991 16.533 1.00 59.06 187 PRO A O 1
ATOM 1511 N N . PHE A 1 188 ? -28.726 5.588 15.716 1.00 53.88 188 PHE A N 1
ATOM 1512 C CA . PHE A 1 188 ? -28.602 7.030 15.989 1.00 53.88 188 PHE A CA 1
ATOM 1513 C C . PHE A 1 188 ? -28.900 7.411 17.454 1.00 53.88 188 PHE A C 1
ATOM 1515 O O . PHE A 1 188 ? -28.977 8.589 17.799 1.00 53.88 188 PHE A O 1
ATOM 1522 N N . THR A 1 189 ? -29.086 6.435 18.344 1.00 38.91 189 THR A N 1
ATOM 1523 C CA . THR A 1 189 ? -29.341 6.683 19.769 1.00 38.91 189 THR A CA 1
ATOM 1524 C C . THR A 1 189 ? -28.058 7.133 20.466 1.00 38.91 189 THR A C 1
ATOM 1526 O O . THR A 1 189 ? -27.023 6.500 20.276 1.00 38.91 189 THR A O 1
ATOM 1529 N N . GLY A 1 190 ? -28.124 8.169 21.311 1.00 37.56 190 GLY A N 1
ATOM 1530 C CA . GLY A 1 190 ? -26.980 8.864 21.940 1.00 37.56 190 GLY A CA 1
ATOM 1531 C C . GLY A 1 190 ? -25.998 8.044 22.803 1.00 37.56 190 GLY A C 1
ATOM 1532 O O . GLY A 1 190 ? -25.115 8.634 23.408 1.00 37.56 190 GLY A O 1
ATOM 1533 N N . ASN A 1 191 ? -26.120 6.714 22.832 1.00 39.34 191 ASN A N 1
ATOM 1534 C CA . ASN A 1 191 ? -25.175 5.753 23.416 1.00 39.34 191 ASN A CA 1
ATOM 1535 C C . ASN A 1 191 ? -24.476 4.876 22.352 1.00 39.34 191 ASN A C 1
ATOM 1537 O O . ASN A 1 191 ? -23.963 3.799 22.659 1.00 39.34 191 ASN A O 1
ATOM 1541 N N . CYS A 1 192 ? -24.484 5.285 21.081 1.00 45.38 192 CYS A N 1
ATOM 1542 C CA . CYS A 1 192 ? -23.839 4.531 20.014 1.00 45.38 192 CYS A CA 1
ATOM 1543 C C . CYS A 1 192 ? -22.310 4.580 20.163 1.00 45.38 192 CYS A C 1
ATOM 1545 O O . CYS A 1 192 ? -21.676 5.591 19.875 1.00 45.38 192 CYS A O 1
ATOM 1547 N N . ASN A 1 193 ? -21.722 3.465 20.603 1.00 50.91 193 ASN A N 1
ATOM 1548 C CA . ASN A 1 193 ? -20.270 3.283 20.704 1.00 50.91 193 ASN A CA 1
ATOM 1549 C C . ASN A 1 193 ? -19.605 2.941 19.360 1.00 50.91 193 ASN A C 1
ATOM 1551 O O . ASN A 1 193 ? -18.396 2.707 19.333 1.00 50.91 193 ASN A O 1
ATOM 1555 N N . ILE A 1 194 ? -20.362 2.890 18.257 1.00 54.22 194 ILE A N 1
ATOM 1556 C CA . ILE A 1 194 ? -19.800 2.581 16.941 1.00 54.22 194 ILE A CA 1
ATOM 1557 C C . ILE A 1 194 ? -18.961 3.764 16.500 1.00 54.22 194 ILE A C 1
ATOM 1559 O O . ILE A 1 194 ? -19.466 4.864 16.271 1.00 54.22 194 ILE A O 1
ATOM 1563 N N . ARG A 1 195 ? -17.664 3.524 16.355 1.00 57.50 195 ARG A N 1
ATOM 1564 C CA . ARG A 1 195 ? -16.749 4.549 15.889 1.00 57.50 195 ARG A CA 1
ATOM 1565 C C . ARG A 1 195 ? -16.702 4.464 14.370 1.00 57.50 195 ARG A C 1
ATOM 1567 O O . ARG A 1 195 ? -16.213 3.493 13.790 1.00 57.50 195 ARG A O 1
ATOM 1574 N N . HIS A 1 196 ? -17.271 5.471 13.727 1.00 54.09 196 HIS A N 1
ATOM 1575 C CA . HIS A 1 196 ? -17.328 5.551 12.280 1.00 54.09 196 HIS A CA 1
ATOM 1576 C C . HIS A 1 196 ? -15.976 6.021 11.739 1.00 54.09 196 HIS A C 1
ATOM 1578 O O . HIS A 1 196 ? -15.554 7.130 12.037 1.00 54.09 196 HIS A O 1
ATOM 1584 N N . MET A 1 197 ? -15.305 5.190 10.943 1.00 47.88 197 MET A N 1
ATOM 1585 C CA . MET A 1 197 ? -14.074 5.563 10.256 1.00 47.88 197 MET A CA 1
ATOM 1586 C C . MET A 1 197 ? -14.392 5.795 8.777 1.00 47.88 197 MET A C 1
ATOM 1588 O O . MET A 1 197 ? -14.541 4.845 8.003 1.00 47.88 197 MET A O 1
ATOM 1592 N N . ARG A 1 198 ? -14.469 7.064 8.356 1.00 49.62 198 ARG A N 1
ATOM 1593 C CA . ARG A 1 198 ? -14.468 7.383 6.920 1.00 49.62 198 ARG A CA 1
ATOM 1594 C C . ARG A 1 198 ? -13.034 7.544 6.449 1.00 49.62 198 ARG A C 1
ATOM 1596 O O . ARG A 1 198 ? -12.283 8.330 7.025 1.00 49.62 198 ARG A O 1
ATOM 1603 N N . VAL A 1 199 ? -12.675 6.828 5.391 1.00 40.88 199 VAL A N 1
ATOM 1604 C CA . VAL A 1 199 ? -11.376 6.980 4.738 1.00 40.88 199 VAL A CA 1
ATOM 1605 C C . VAL A 1 199 ? -11.587 7.760 3.448 1.00 40.88 199 VAL A C 1
ATOM 1607 O O . VAL A 1 199 ? -12.177 7.258 2.495 1.00 40.88 199 VAL A O 1
ATOM 1610 N N . SER A 1 200 ? -11.092 8.996 3.408 1.00 34.28 200 SER A N 1
ATOM 1611 C CA . SER A 1 200 ? -11.003 9.768 2.166 1.00 34.28 200 SER A CA 1
ATOM 1612 C C . SER A 1 200 ? -9.581 9.676 1.618 1.00 34.28 200 SER A C 1
ATOM 1614 O O . SER A 1 200 ? -8.625 10.056 2.297 1.00 34.28 200 SER A O 1
ATOM 1616 N N . MET A 1 201 ? -9.424 9.202 0.377 1.00 28.95 201 MET A N 1
ATOM 1617 C CA . MET A 1 201 ? -8.125 9.181 -0.299 1.00 28.95 201 MET A CA 1
ATOM 1618 C C . MET A 1 201 ? -7.649 10.611 -0.594 1.00 28.95 201 MET A C 1
ATOM 1620 O O . MET A 1 201 ? -8.160 11.282 -1.491 1.00 28.95 201 MET A O 1
ATOM 1624 N N . ARG A 1 202 ? -6.612 11.061 0.118 1.00 27.81 202 ARG A N 1
ATOM 1625 C CA . ARG A 1 202 ? -5.579 11.919 -0.470 1.00 27.81 202 ARG A CA 1
ATOM 1626 C C . ARG A 1 202 ? -4.389 11.031 -0.808 1.00 27.81 202 ARG A C 1
ATOM 1628 O O . ARG A 1 202 ? -4.054 10.126 -0.049 1.00 27.81 202 ARG A O 1
ATOM 1635 N N . SER A 1 203 ? -3.776 11.299 -1.956 1.00 28.64 203 SER A N 1
ATOM 1636 C CA . SER A 1 203 ? -2.488 10.748 -2.382 1.00 28.64 203 SER A CA 1
ATOM 1637 C C . SER A 1 203 ? -1.573 10.491 -1.177 1.00 28.64 203 SER A C 1
ATOM 1639 O O . SER A 1 203 ? -1.185 11.425 -0.477 1.00 28.64 203 SER A O 1
ATOM 1641 N N . THR A 1 204 ? -1.271 9.218 -0.918 1.00 27.23 204 THR A N 1
ATOM 1642 C CA . THR A 1 204 ? -0.290 8.734 0.073 1.00 27.23 204 THR A CA 1
ATOM 1643 C C . THR A 1 204 ? -0.526 9.007 1.572 1.00 27.23 204 THR A C 1
ATOM 1645 O O . THR A 1 204 ? 0.310 8.581 2.360 1.00 27.23 204 THR A O 1
ATOM 1648 N N . GLN A 1 205 ? -1.648 9.590 2.023 1.00 24.50 205 GLN A N 1
ATOM 1649 C CA . GLN A 1 205 ? -1.946 9.758 3.463 1.00 24.50 205 GLN A CA 1
ATOM 1650 C C . GLN A 1 205 ? -3.453 9.649 3.765 1.00 24.50 205 GLN A C 1
ATOM 1652 O O . GLN A 1 205 ? -4.274 10.372 3.201 1.00 24.50 205 GLN A O 1
ATOM 1657 N N . PHE A 1 206 ? -3.809 8.731 4.671 1.00 29.06 206 PHE A N 1
ATOM 1658 C CA . PHE A 1 206 ? -5.178 8.469 5.123 1.00 29.06 206 PHE A CA 1
ATOM 1659 C C . PHE A 1 206 ? -5.691 9.619 6.002 1.00 29.06 206 PHE A C 1
ATOM 1661 O O . PHE A 1 206 ? -5.129 9.888 7.062 1.00 29.06 206 PHE A O 1
ATOM 1668 N N . LEU A 1 207 ? -6.764 10.290 5.576 1.00 26.86 207 LEU A N 1
ATOM 1669 C CA . LEU A 1 207 ? -7.531 11.189 6.438 1.00 26.86 207 LEU A CA 1
ATOM 1670 C C . LEU A 1 207 ? -8.702 10.410 7.035 1.00 26.86 207 LEU A C 1
ATOM 1672 O O . LEU A 1 207 ? -9.513 9.845 6.299 1.00 26.86 207 LEU A O 1
ATOM 1676 N N . PHE A 1 208 ? -8.753 10.384 8.365 1.00 31.58 208 PHE A N 1
ATOM 1677 C CA . PHE A 1 208 ? -9.803 9.755 9.157 1.00 31.58 208 PHE A CA 1
ATOM 1678 C C . PHE A 1 208 ? -10.837 10.815 9.545 1.00 31.58 208 PHE A C 1
ATOM 1680 O O . PHE A 1 208 ? -10.473 11.805 10.177 1.00 31.58 208 PHE A O 1
ATOM 1687 N N . GLU A 1 209 ? -12.105 10.621 9.186 1.00 31.88 209 GLU A N 1
ATOM 1688 C CA . GLU A 1 209 ? -13.225 11.390 9.752 1.00 31.88 209 GLU A CA 1
ATOM 1689 C C . GLU A 1 209 ? -13.914 10.544 10.833 1.00 31.88 209 GLU A C 1
ATOM 1691 O O . GLU A 1 209 ? -14.157 9.357 10.590 1.00 31.88 209 GLU A O 1
ATOM 1696 N N . TRP A 1 210 ? -14.210 11.164 11.983 1.00 33.34 210 TRP A N 1
ATOM 1697 C CA . TRP A 1 210 ? -14.980 10.612 13.108 1.00 33.34 210 TRP A CA 1
ATOM 1698 C C . TRP A 1 210 ? -16.237 11.441 13.322 1.00 33.34 210 TRP A C 1
ATOM 1700 O O . TRP A 1 210 ? -16.112 12.684 13.223 1.00 33.34 210 TRP A O 1
#